Protein AF-A0A3E2TS01-F1 (afdb_monomer_lite)

Foldseek 3Di:
DPPVVVVVVVVVVVVVVVDWDWDDDPNDIDTPDDDDDPDPDPADDAAEEAAPVVVLVVLVVCVVVLPPAAWEFECPFLFKIWIWGPQDPVRDIYTHHIYGHDADDQDAPDKDFLVSVLCSLVRWWDDDPLSVLVNVVSVQAWAPQQDDQDCPVQFGQGFTDGPPPDRDRRGDHQKGKIFTGDHHPVWDTQIFIWGKDWDHDPGIIIHTHTDRVCVSTVVSLVRVQVVCCVSCVVCVVVVRYDYYD

Structure (mmCIF, N/CA/C/O backbone):
data_AF-A0A3E2TS01-F1
#
_entry.id   AF-A0A3E2TS01-F1
#
loop_
_atom_site.group_PDB
_atom_site.id
_atom_site.type_symbol
_atom_site.label_atom_id
_atom_site.label_alt_id
_atom_site.label_comp_id
_atom_site.label_asym_id
_atom_site.label_entity_id
_atom_site.label_seq_id
_atom_site.pdbx_PDB_ins_code
_atom_site.Cartn_x
_atom_site.Cartn_y
_atom_site.Cartn_z
_atom_site.occupancy
_atom_site.B_iso_or_equiv
_atom_site.auth_seq_id
_atom_site.auth_comp_id
_atom_site.auth_asym_id
_atom_site.auth_atom_id
_atom_site.pdbx_PDB_model_num
ATOM 1 N N . MET A 1 1 ? 75.309 -16.308 -19.198 1.00 58.09 1 MET A N 1
ATOM 2 C CA . MET A 1 1 ? 74.102 -15.501 -18.949 1.00 58.09 1 MET A CA 1
ATOM 3 C C . MET A 1 1 ? 74.157 -15.116 -17.486 1.00 58.09 1 MET A C 1
ATOM 5 O O . MET A 1 1 ? 74.288 -16.017 -16.665 1.00 58.09 1 MET A O 1
ATOM 9 N N . ASP A 1 2 ? 74.229 -13.821 -17.184 1.00 84.12 2 ASP A N 1
ATOM 10 C CA . ASP A 1 2 ? 74.239 -13.339 -15.801 1.00 84.12 2 ASP A CA 1
ATOM 11 C C . ASP A 1 2 ? 72.925 -13.773 -15.123 1.00 84.12 2 ASP A C 1
ATOM 13 O O . ASP A 1 2 ? 71.865 -13.770 -15.754 1.00 84.12 2 ASP A O 1
ATOM 17 N N . LEU A 1 3 ? 72.976 -14.182 -13.853 1.00 82.81 3 LEU A N 1
ATOM 18 C CA . LEU A 1 3 ? 71.788 -14.571 -13.085 1.00 82.81 3 LEU A CA 1
ATOM 19 C C . LEU A 1 3 ? 70.772 -13.420 -13.049 1.00 82.81 3 LEU A C 1
ATOM 21 O O . LEU A 1 3 ? 69.561 -13.640 -13.075 1.00 82.81 3 LEU A O 1
ATOM 25 N N . LYS A 1 4 ? 71.282 -12.185 -13.052 1.00 83.56 4 LYS A N 1
ATOM 26 C CA . LYS A 1 4 ? 70.478 -10.969 -13.130 1.00 83.56 4 LYS A CA 1
ATOM 27 C C . LYS A 1 4 ? 69.725 -10.849 -14.460 1.00 83.56 4 LYS A C 1
ATOM 29 O O . LYS A 1 4 ? 68.551 -10.487 -14.451 1.00 83.56 4 LYS A O 1
ATOM 34 N N . ASP A 1 5 ? 70.361 -11.211 -15.573 1.00 85.50 5 ASP A N 1
ATOM 35 C CA . ASP A 1 5 ? 69.736 -11.196 -16.902 1.00 85.50 5 ASP A CA 1
ATOM 36 C C . ASP A 1 5 ? 68.664 -12.283 -17.029 1.00 85.50 5 ASP A C 1
ATOM 38 O O . ASP A 1 5 ? 67.600 -12.047 -17.598 1.00 85.50 5 ASP A O 1
ATOM 42 N N . ALA A 1 6 ? 68.907 -13.463 -16.448 1.00 84.38 6 ALA A N 1
ATOM 43 C CA . ALA A 1 6 ? 67.932 -14.551 -16.422 1.00 84.38 6 ALA A CA 1
ATOM 44 C C . ALA A 1 6 ? 66.686 -14.198 -15.589 1.00 84.38 6 ALA A C 1
ATOM 46 O O . ALA A 1 6 ? 65.562 -14.438 -16.029 1.00 84.38 6 ALA A O 1
ATOM 47 N N . LEU A 1 7 ? 66.867 -13.578 -14.417 1.00 85.56 7 LEU A N 1
ATOM 48 C CA . LEU A 1 7 ? 65.754 -13.121 -13.577 1.00 85.56 7 LEU A CA 1
ATOM 49 C C . LEU A 1 7 ? 64.944 -12.007 -14.249 1.00 85.56 7 LEU A C 1
ATOM 51 O O . LEU A 1 7 ? 63.714 -12.012 -14.172 1.00 85.56 7 LEU A O 1
ATOM 55 N N . LYS A 1 8 ? 65.616 -11.082 -14.944 1.00 85.62 8 LYS A N 1
ATOM 56 C CA . LYS A 1 8 ? 64.941 -10.026 -15.701 1.00 85.62 8 LYS A CA 1
ATOM 57 C C . LYS A 1 8 ? 64.104 -10.606 -16.844 1.00 85.62 8 LYS A C 1
ATOM 59 O O . LYS A 1 8 ? 62.922 -10.308 -16.924 1.00 85.62 8 LYS A O 1
ATOM 64 N N . PHE A 1 9 ? 64.662 -11.530 -17.628 1.00 87.25 9 PHE A N 1
ATOM 65 C CA . PHE A 1 9 ? 63.942 -12.196 -18.719 1.00 87.25 9 PHE A CA 1
ATOM 66 C C . PHE A 1 9 ? 62.679 -12.939 -18.249 1.00 87.25 9 PHE A C 1
ATOM 68 O O . PHE A 1 9 ? 61.634 -12.858 -18.889 1.00 87.25 9 PHE A O 1
ATOM 75 N N . ILE A 1 10 ? 62.745 -13.633 -17.108 1.00 84.69 10 ILE A N 1
ATOM 76 C CA . ILE A 1 10 ? 61.576 -14.307 -16.519 1.00 84.69 10 ILE A CA 1
ATOM 77 C C . ILE A 1 10 ? 60.522 -13.290 -16.055 1.00 84.69 10 ILE A C 1
ATOM 79 O O . ILE A 1 10 ? 59.327 -13.541 -16.204 1.00 84.69 10 ILE A O 1
ATOM 83 N N . THR A 1 11 ? 60.951 -12.154 -15.501 1.00 83.00 11 THR A N 1
ATOM 84 C CA . THR A 1 11 ? 60.040 -11.095 -15.042 1.00 83.00 11 THR A CA 1
ATOM 85 C C . THR A 1 11 ? 59.331 -10.440 -16.227 1.00 83.00 11 THR A C 1
ATOM 87 O O . THR A 1 11 ? 58.109 -10.352 -16.211 1.00 83.00 11 THR A O 1
ATOM 90 N N . ASP A 1 12 ? 60.063 -10.116 -17.294 1.00 83.31 12 ASP A N 1
ATOM 91 C CA . ASP A 1 12 ? 59.505 -9.532 -18.518 1.00 83.31 12 ASP A CA 1
ATOM 92 C C . ASP A 1 12 ? 58.507 -10.500 -19.194 1.00 83.31 12 ASP A C 1
ATOM 94 O O . ASP A 1 12 ? 57.428 -10.094 -19.624 1.00 83.31 12 ASP A O 1
ATOM 98 N N . LEU A 1 13 ? 58.811 -11.808 -19.230 1.00 82.75 13 LEU A N 1
ATOM 99 C CA . LEU A 1 13 ? 57.879 -12.833 -19.726 1.00 82.75 13 LEU A CA 1
ATOM 100 C C . LEU A 1 13 ? 56.613 -12.939 -18.872 1.00 82.75 13 LEU A C 1
ATOM 102 O O . LEU A 1 13 ? 55.527 -13.179 -19.402 1.00 82.75 13 LEU A O 1
ATOM 106 N N . LYS A 1 14 ? 56.747 -12.786 -17.551 1.00 79.62 14 LYS A N 1
ATOM 107 C CA . LYS A 1 14 ? 55.608 -12.793 -16.636 1.00 79.62 14 LYS A CA 1
ATOM 108 C C . LYS A 1 14 ? 54.729 -11.566 -16.859 1.00 79.62 14 LYS A C 1
ATOM 110 O O . LYS A 1 14 ? 53.522 -11.740 -16.930 1.00 79.62 14 LYS A O 1
ATOM 115 N N . GLU A 1 15 ? 55.313 -10.378 -17.003 1.00 76.88 15 GLU A N 1
ATOM 116 C CA . GLU A 1 15 ? 54.577 -9.136 -17.282 1.00 76.88 15 GLU A CA 1
ATOM 117 C C . GLU A 1 15 ? 53.838 -9.210 -18.627 1.00 76.88 15 GLU A C 1
ATOM 119 O O . GLU A 1 15 ? 52.648 -8.916 -18.687 1.00 76.88 15 GLU A O 1
ATOM 124 N N . GLN A 1 16 ? 54.483 -9.727 -19.679 1.00 71.56 16 GLN A N 1
ATOM 125 C CA . GLN A 1 16 ? 53.843 -9.948 -20.986 1.00 71.56 16 GLN A CA 1
ATOM 126 C C . GLN A 1 16 ? 52.728 -11.003 -20.952 1.00 71.56 16 GLN A C 1
ATOM 128 O O . GLN A 1 16 ? 51.771 -10.933 -21.722 1.00 71.56 16 GLN A O 1
ATOM 133 N N . ALA A 1 17 ? 52.844 -12.010 -20.085 1.00 72.50 17 ALA A N 1
ATOM 134 C CA . ALA A 1 17 ? 51.776 -12.977 -19.841 1.00 72.50 17 ALA A CA 1
ATOM 135 C C . ALA A 1 17 ? 50.682 -12.431 -18.906 1.00 72.50 17 ALA A C 1
ATOM 137 O O . ALA A 1 17 ? 49.632 -13.070 -18.767 1.00 72.50 17 ALA A O 1
ATOM 138 N N . ASP A 1 18 ? 50.925 -11.291 -18.247 1.00 74.88 18 ASP A N 1
ATOM 139 C CA . ASP A 1 18 ? 49.982 -10.672 -17.319 1.00 74.88 18 ASP A CA 1
ATOM 140 C C . ASP A 1 18 ? 48.939 -9.785 -17.998 1.00 74.88 18 ASP A C 1
ATOM 142 O O . ASP A 1 18 ? 47.844 -9.592 -17.459 1.00 74.88 18 ASP A O 1
ATOM 146 N N . GLU A 1 19 ? 49.228 -9.326 -19.214 1.00 77.56 19 GLU A N 1
ATOM 147 C CA . GLU A 1 19 ? 48.270 -8.599 -20.037 1.00 77.56 19 GLU A CA 1
ATOM 148 C C . GLU A 1 19 ? 47.129 -9.524 -20.505 1.00 77.56 19 GLU A C 1
ATOM 150 O O . GLU A 1 19 ? 47.388 -10.595 -21.065 1.00 77.56 19 GLU A O 1
ATOM 155 N N . PRO A 1 20 ? 45.854 -9.143 -20.290 1.00 80.50 20 PRO A N 1
ATOM 156 C CA . PRO A 1 20 ? 44.717 -9.931 -20.749 1.00 80.50 20 PRO A CA 1
ATOM 157 C C . PRO A 1 20 ? 44.686 -10.015 -22.276 1.00 80.50 20 PRO A C 1
ATOM 159 O O . PRO A 1 20 ? 44.721 -8.996 -22.968 1.00 80.50 20 PRO A O 1
ATOM 162 N N . LYS A 1 21 ? 44.555 -11.231 -22.809 1.00 82.75 21 LYS A N 1
ATOM 163 C CA . LYS A 1 21 ? 44.497 -11.472 -24.253 1.00 82.75 21 LYS A CA 1
ATOM 164 C C . LYS A 1 21 ? 43.054 -11.578 -24.701 1.00 82.75 21 LYS A C 1
ATOM 166 O O . LYS A 1 21 ? 42.336 -12.494 -24.305 1.00 82.75 21 LYS A O 1
ATOM 171 N N . VAL A 1 22 ? 42.653 -10.644 -25.557 1.00 84.06 22 VAL A N 1
ATOM 172 C CA . VAL A 1 22 ? 41.337 -10.628 -26.197 1.00 84.06 22 VAL A CA 1
ATOM 173 C C . VAL A 1 22 ? 41.451 -11.272 -27.579 1.00 84.06 22 VAL A C 1
ATOM 175 O O . VAL A 1 22 ? 42.303 -10.883 -28.375 1.00 84.06 22 VAL A O 1
ATOM 178 N N . LEU A 1 23 ? 40.613 -12.268 -27.859 1.00 87.12 23 LEU A N 1
ATOM 179 C CA . LEU A 1 23 ? 40.588 -13.021 -29.115 1.00 87.12 23 LEU A CA 1
ATOM 180 C C . LEU A 1 23 ? 39.183 -12.997 -29.714 1.00 87.12 23 LEU A C 1
ATOM 182 O O . LEU A 1 23 ? 38.213 -13.188 -28.988 1.00 87.12 23 LEU A O 1
ATOM 186 N N . GLU A 1 24 ? 39.063 -12.848 -31.030 1.00 84.81 24 GLU A N 1
ATOM 187 C CA . GLU A 1 24 ? 37.815 -13.150 -31.738 1.00 84.81 24 GLU A CA 1
ATOM 188 C C . GLU A 1 24 ? 37.861 -14.557 -32.336 1.00 84.81 24 GLU A C 1
ATOM 190 O O . GLU A 1 24 ? 38.784 -14.904 -33.074 1.00 84.81 24 GLU A O 1
ATOM 195 N N . ILE A 1 25 ? 36.845 -15.365 -32.036 1.00 88.56 25 ILE A N 1
ATOM 196 C CA . ILE A 1 25 ? 36.643 -16.694 -32.614 1.00 88.56 25 ILE A CA 1
ATOM 197 C C . ILE A 1 25 ? 35.170 -16.782 -33.024 1.00 88.56 25 ILE A C 1
ATOM 199 O O . ILE A 1 25 ? 34.294 -16.643 -32.176 1.00 88.56 25 ILE A O 1
ATOM 203 N N . ASP A 1 26 ? 34.892 -16.997 -34.314 1.00 81.50 26 ASP A N 1
ATOM 204 C CA . ASP A 1 26 ? 33.521 -17.124 -34.853 1.00 81.50 26 ASP A CA 1
ATOM 205 C C . ASP A 1 26 ? 32.609 -15.916 -34.527 1.00 81.50 26 ASP A C 1
ATOM 207 O O . ASP A 1 26 ? 31.459 -16.061 -34.113 1.00 81.50 26 ASP A O 1
ATOM 211 N N . GLY A 1 27 ? 33.155 -14.695 -34.637 1.00 80.44 27 GLY A N 1
ATOM 212 C CA . GLY A 1 27 ? 32.436 -13.444 -34.345 1.00 80.44 27 GLY A CA 1
ATOM 213 C C . GLY A 1 27 ? 32.102 -13.229 -32.864 1.00 80.44 27 GLY A C 1
ATOM 214 O O . GLY A 1 27 ? 31.251 -12.404 -32.534 1.00 80.44 27 GLY A O 1
ATOM 215 N N . LYS A 1 28 ? 32.728 -13.997 -31.964 1.00 67.50 28 LYS A N 1
ATOM 216 C CA . LYS A 1 28 ? 32.591 -13.859 -30.512 1.00 67.50 28 LYS A CA 1
ATOM 217 C C . LYS A 1 28 ? 33.933 -13.508 -29.891 1.00 67.50 28 LYS A C 1
ATOM 219 O O . LYS A 1 28 ? 34.952 -14.127 -30.197 1.00 67.50 28 LYS A O 1
ATOM 224 N N . THR A 1 29 ? 33.905 -12.547 -28.977 1.00 86.19 29 THR A N 1
ATOM 225 C CA . THR A 1 29 ? 35.085 -12.069 -28.257 1.00 86.19 29 THR A CA 1
ATOM 226 C C . THR A 1 29 ? 35.305 -12.882 -26.984 1.00 86.19 29 THR A C 1
ATOM 228 O O . THR A 1 29 ? 34.437 -12.944 -26.114 1.00 86.19 29 THR A O 1
ATOM 231 N N . TYR A 1 30 ? 36.482 -13.483 -26.859 1.00 79.31 30 TYR A N 1
ATOM 232 C CA . TYR A 1 30 ? 36.936 -14.263 -25.714 1.00 79.31 30 TYR A CA 1
ATOM 233 C C . TYR A 1 30 ? 38.096 -13.554 -25.021 1.00 79.31 30 TYR A C 1
ATOM 235 O O . TYR A 1 30 ? 38.894 -12.873 -25.663 1.00 79.31 30 TYR A O 1
ATOM 243 N N . ILE A 1 31 ? 38.210 -13.751 -23.711 1.00 84.88 31 ILE A N 1
ATOM 244 C CA . ILE A 1 31 ? 39.326 -13.266 -22.904 1.00 84.88 31 ILE A CA 1
ATOM 245 C C . ILE A 1 31 ? 39.880 -14.413 -22.059 1.00 84.88 31 ILE A C 1
ATOM 247 O O . ILE A 1 31 ? 39.122 -15.215 -21.515 1.00 84.88 31 ILE A O 1
ATOM 251 N N . ASP A 1 32 ? 41.203 -14.514 -21.964 1.00 82.81 32 ASP A N 1
ATOM 252 C CA . ASP A 1 32 ? 41.906 -15.586 -21.241 1.00 82.81 32 ASP A CA 1
ATOM 253 C C . ASP A 1 32 ? 41.870 -15.438 -19.708 1.00 82.81 32 ASP A C 1
ATOM 255 O O . ASP A 1 32 ? 42.365 -16.296 -18.973 1.00 82.81 32 ASP A O 1
ATOM 259 N N . ARG A 1 33 ? 41.258 -14.357 -19.216 1.00 75.25 33 ARG A N 1
ATOM 260 C CA . ARG A 1 33 ? 41.148 -14.001 -17.801 1.00 75.25 33 ARG A CA 1
ATOM 261 C C . ARG A 1 33 ? 39.733 -13.557 -17.453 1.00 75.25 33 ARG A C 1
ATOM 263 O O . ARG A 1 33 ? 39.081 -12.848 -18.212 1.00 75.25 33 ARG A O 1
ATOM 270 N N . ASN A 1 34 ? 39.296 -13.882 -16.239 1.00 72.62 34 ASN A N 1
ATOM 271 C CA . ASN A 1 34 ? 38.063 -13.337 -15.672 1.00 72.62 34 ASN A CA 1
ATOM 272 C C . ASN A 1 34 ? 38.294 -11.891 -15.214 1.00 72.62 34 ASN A C 1
ATOM 274 O O . ASN A 1 34 ? 38.658 -11.643 -14.064 1.00 72.62 34 ASN A O 1
ATOM 278 N N . LEU A 1 35 ? 38.102 -10.929 -16.118 1.00 72.62 35 LEU A N 1
ATOM 279 C CA . LEU A 1 35 ? 38.114 -9.516 -15.754 1.00 72.62 35 LEU A CA 1
ATOM 280 C C . LEU A 1 35 ? 36.830 -9.152 -15.009 1.00 72.62 35 LEU A C 1
ATOM 282 O O . LEU A 1 35 ? 35.724 -9.450 -15.452 1.00 72.62 35 LEU A O 1
ATOM 286 N N . THR A 1 36 ? 36.983 -8.460 -13.884 1.00 60.31 36 THR A N 1
ATOM 287 C CA . THR A 1 36 ? 35.857 -7.831 -13.189 1.00 60.31 36 THR A CA 1
ATOM 288 C C . THR A 1 36 ? 35.859 -6.352 -13.542 1.00 60.31 36 THR A C 1
ATOM 290 O O . THR A 1 36 ? 36.871 -5.673 -13.363 1.00 60.31 36 THR A O 1
ATOM 293 N N . ARG A 1 37 ? 34.743 -5.841 -14.068 1.00 63.53 37 ARG A N 1
ATOM 294 C CA . ARG A 1 37 ? 34.608 -4.418 -14.402 1.00 63.53 37 ARG A CA 1
ATOM 295 C C . ARG A 1 37 ? 34.779 -3.578 -13.131 1.00 63.53 37 ARG A C 1
ATOM 297 O O . ARG A 1 37 ? 34.143 -3.860 -12.119 1.00 63.53 37 ARG A O 1
ATOM 304 N N . TYR A 1 38 ? 35.632 -2.552 -13.188 1.00 57.66 38 TYR A N 1
ATOM 305 C CA . TYR A 1 38 ? 35.917 -1.681 -12.038 1.00 57.66 38 TYR A CA 1
ATOM 306 C C . TYR A 1 38 ? 34.664 -0.928 -11.553 1.00 57.66 38 TYR A C 1
ATOM 308 O O . TYR A 1 38 ? 34.424 -0.828 -10.353 1.00 57.66 38 TYR A O 1
ATOM 316 N N . TYR A 1 39 ? 33.819 -0.472 -12.484 1.00 56.06 39 TYR A N 1
ATOM 317 C CA . TYR A 1 39 ? 32.485 0.045 -12.181 1.00 56.06 39 TYR A CA 1
ATOM 318 C C . TYR A 1 39 ? 31.447 -1.064 -12.325 1.00 56.06 39 TYR A C 1
ATOM 320 O O . TYR A 1 39 ? 31.310 -1.668 -13.386 1.00 56.06 39 TYR A O 1
ATOM 328 N N . LYS A 1 40 ? 30.722 -1.329 -11.237 1.00 56.91 40 LYS A N 1
ATOM 329 C CA . LYS A 1 40 ? 29.706 -2.386 -11.169 1.00 56.91 40 LYS A CA 1
ATOM 330 C C . LYS A 1 40 ? 28.345 -1.951 -11.729 1.00 56.91 40 LYS A C 1
ATOM 332 O O . LYS A 1 40 ? 27.547 -2.814 -12.074 1.00 56.91 40 LYS A O 1
ATOM 337 N N . ASN A 1 41 ? 28.084 -0.643 -11.804 1.00 55.41 41 ASN A N 1
ATOM 338 C CA . ASN A 1 41 ? 26.806 -0.100 -12.255 1.00 55.41 41 ASN A CA 1
ATOM 339 C C . ASN A 1 41 ? 26.980 0.658 -13.568 1.00 55.41 41 ASN A C 1
ATOM 341 O O . ASN A 1 41 ? 27.549 1.746 -13.595 1.00 55.41 41 ASN A O 1
ATOM 345 N N . ASP A 1 42 ? 26.452 0.068 -14.636 1.00 64.19 42 ASP A N 1
ATOM 346 C CA . ASP A 1 42 ? 26.346 0.702 -15.953 1.00 64.19 42 ASP A CA 1
ATOM 347 C C . ASP A 1 42 ? 25.224 1.752 -15.988 1.00 64.19 42 ASP A C 1
ATOM 349 O O . ASP A 1 42 ? 25.142 2.544 -16.922 1.00 64.19 42 ASP A O 1
ATOM 353 N N . TYR A 1 43 ? 24.379 1.767 -14.951 1.00 69.62 43 TYR A N 1
ATOM 354 C CA . TYR A 1 43 ? 23.188 2.594 -14.854 1.00 69.62 43 TYR A CA 1
ATOM 355 C C . TYR A 1 43 ? 23.216 3.490 -13.612 1.00 69.62 43 TYR A C 1
ATOM 357 O O . TYR A 1 43 ? 23.711 3.064 -12.559 1.00 69.62 43 TYR A O 1
ATOM 365 N N . PRO A 1 44 ? 22.676 4.719 -13.711 1.00 73.19 44 PRO A N 1
ATOM 366 C CA . PRO A 1 44 ? 22.446 5.558 -12.544 1.00 73.19 44 PRO A CA 1
ATOM 367 C C . PRO A 1 44 ? 21.452 4.891 -11.582 1.00 73.19 44 PRO A C 1
ATOM 369 O O . PRO A 1 44 ? 20.712 3.978 -11.950 1.00 73.19 44 PRO A O 1
ATOM 372 N N . ALA A 1 45 ? 21.445 5.345 -10.328 1.00 83.31 45 ALA A N 1
ATOM 373 C CA . ALA A 1 45 ? 20.415 4.942 -9.377 1.00 83.31 45 ALA A CA 1
ATOM 374 C C . ALA A 1 45 ? 19.033 5.417 -9.855 1.00 83.31 45 ALA A C 1
ATOM 376 O O . ALA A 1 45 ? 18.921 6.492 -10.448 1.00 83.31 45 ALA A O 1
ATOM 377 N N . ALA A 1 46 ? 17.997 4.624 -9.573 1.00 89.75 46 ALA A N 1
ATOM 378 C CA . ALA A 1 46 ? 16.624 4.987 -9.898 1.00 89.75 46 ALA A CA 1
ATOM 379 C C . ALA A 1 46 ? 16.190 6.232 -9.112 1.00 89.75 46 ALA A C 1
ATOM 381 O O . ALA A 1 46 ? 16.553 6.399 -7.946 1.00 89.75 46 ALA A O 1
ATOM 382 N N . LEU A 1 47 ? 15.378 7.080 -9.739 1.00 92.88 47 LEU A N 1
ATOM 383 C CA . LEU A 1 47 ? 14.696 8.167 -9.046 1.00 92.88 47 LEU A CA 1
ATOM 384 C C . LEU A 1 47 ? 13.643 7.588 -8.098 1.00 92.88 47 LEU A C 1
ATOM 386 O O . LEU A 1 47 ? 12.846 6.746 -8.503 1.00 92.88 47 LEU A O 1
ATOM 390 N N . GLU A 1 48 ? 13.615 8.053 -6.854 1.00 96.69 48 GLU A N 1
ATOM 391 C CA . GLU A 1 48 ? 12.611 7.641 -5.871 1.00 96.69 48 GLU A CA 1
ATOM 392 C C . GLU A 1 48 ? 11.523 8.709 -5.748 1.00 96.69 48 GLU A C 1
ATOM 394 O O . GLU A 1 48 ? 11.795 9.858 -5.389 1.00 96.69 48 GLU A O 1
ATOM 399 N N . THR A 1 49 ? 10.279 8.331 -6.035 1.00 97.06 49 THR A N 1
ATOM 400 C CA . THR A 1 49 ? 9.111 9.218 -5.972 1.00 97.06 49 THR A CA 1
ATOM 401 C C . THR A 1 49 ? 7.982 8.596 -5.148 1.00 97.06 49 THR A C 1
ATOM 403 O O . THR A 1 49 ? 8.035 7.431 -4.749 1.00 97.06 49 THR A O 1
ATOM 406 N N . TYR A 1 50 ? 6.956 9.392 -4.838 1.00 97.38 50 TYR A N 1
ATOM 407 C CA . TYR A 1 50 ? 5.852 8.968 -3.964 1.00 97.38 50 TYR A CA 1
ATOM 408 C C . TYR A 1 50 ? 4.484 8.965 -4.648 1.00 97.38 50 TYR A C 1
ATOM 410 O O . TYR A 1 50 ? 3.523 8.492 -4.046 1.00 97.38 50 TYR A O 1
ATOM 418 N N . THR A 1 51 ? 4.398 9.489 -5.871 1.00 97.38 51 THR A N 1
ATOM 419 C CA . THR A 1 51 ? 3.151 9.702 -6.609 1.00 97.38 51 THR A CA 1
ATOM 420 C C . THR A 1 51 ? 3.218 9.060 -7.989 1.00 97.38 51 THR A C 1
ATOM 422 O O . THR A 1 51 ? 4.254 9.101 -8.658 1.00 97.38 51 THR A O 1
ATOM 425 N N . LEU A 1 52 ? 2.099 8.490 -8.433 1.00 97.94 52 LEU A N 1
ATOM 426 C CA . LEU A 1 52 ? 1.963 7.921 -9.774 1.00 97.94 52 LEU A CA 1
ATOM 427 C C . LEU A 1 52 ? 2.094 9.013 -10.837 1.00 97.94 52 LEU A C 1
ATOM 429 O O . LEU A 1 52 ? 2.728 8.798 -11.868 1.00 97.94 52 LEU A O 1
ATOM 433 N N . THR A 1 53 ? 1.584 10.213 -10.544 1.00 97.31 53 THR A N 1
ATOM 434 C CA . THR A 1 53 ? 1.696 11.380 -11.426 1.00 97.31 53 THR A CA 1
ATOM 435 C C . THR A 1 53 ? 3.148 11.718 -11.747 1.00 97.31 53 THR A C 1
ATOM 437 O O . THR A 1 53 ? 3.460 11.951 -12.904 1.00 97.31 53 THR A O 1
ATOM 440 N N . SER A 1 54 ? 4.074 11.643 -10.781 1.00 96.06 54 SER A N 1
ATOM 441 C CA . SER A 1 54 ? 5.492 11.898 -11.070 1.00 96.06 54 SER A CA 1
ATOM 442 C C . SER A 1 54 ? 6.090 10.898 -12.060 1.00 96.06 54 SER A C 1
ATOM 444 O O . SER A 1 54 ? 6.970 11.272 -12.829 1.00 96.06 54 SER A O 1
ATOM 446 N N . MET A 1 55 ? 5.628 9.644 -12.058 1.00 96.38 55 MET A N 1
ATOM 447 C CA . MET A 1 55 ? 6.046 8.664 -13.062 1.00 96.38 55 MET A CA 1
ATOM 448 C C . MET A 1 55 ? 5.422 8.970 -14.427 1.00 96.38 55 MET A C 1
ATOM 450 O O . MET A 1 55 ? 6.117 8.904 -15.436 1.00 96.38 55 MET A O 1
ATOM 454 N N . VAL A 1 56 ? 4.135 9.322 -14.459 1.00 96.44 56 VAL A N 1
ATOM 455 C CA . VAL A 1 56 ? 3.423 9.688 -15.693 1.00 96.44 56 VAL A CA 1
ATOM 456 C C . VAL A 1 5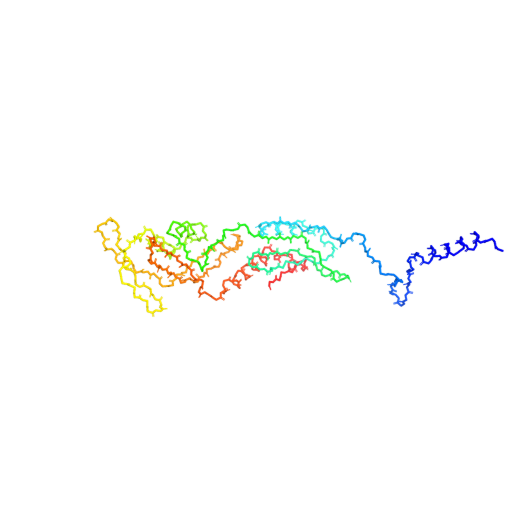6 ? 4.052 10.917 -16.351 1.00 96.44 56 VAL A C 1
ATOM 458 O O . VAL A 1 56 ? 4.365 10.863 -17.538 1.00 96.44 56 VAL A O 1
ATOM 461 N N . ASP A 1 57 ? 4.291 11.983 -15.588 1.00 94.56 57 ASP A N 1
ATOM 462 C CA . ASP A 1 57 ? 4.924 13.215 -16.068 1.00 94.56 57 ASP A CA 1
ATOM 463 C C . ASP A 1 57 ? 6.320 12.919 -16.620 1.00 94.56 57 ASP A C 1
ATOM 465 O O . ASP A 1 57 ? 6.646 13.309 -17.737 1.00 94.56 57 ASP A O 1
ATOM 469 N N . TYR A 1 58 ? 7.112 12.131 -15.882 1.00 92.31 58 TYR A N 1
ATOM 470 C CA . TYR A 1 58 ? 8.443 11.721 -16.320 1.00 92.31 58 TYR A CA 1
ATOM 471 C C . TYR A 1 58 ? 8.404 10.980 -17.663 1.00 92.31 58 TYR A C 1
ATOM 473 O O . TYR A 1 58 ? 9.195 11.286 -18.548 1.00 92.31 58 TYR A O 1
ATOM 481 N N . ILE A 1 59 ? 7.467 10.044 -17.847 1.00 92.50 59 ILE A N 1
ATOM 482 C CA . ILE A 1 59 ? 7.298 9.304 -19.107 1.00 92.50 59 ILE A CA 1
ATOM 483 C C . ILE A 1 59 ? 6.885 10.235 -20.255 1.00 92.50 59 ILE A C 1
ATOM 485 O O . ILE A 1 59 ? 7.435 10.121 -21.350 1.00 92.50 59 ILE A O 1
ATOM 489 N N . LYS A 1 60 ? 5.939 11.152 -20.017 1.00 91.06 60 LYS A N 1
ATOM 490 C CA . LYS A 1 60 ? 5.433 12.089 -21.035 1.00 91.06 60 LYS A CA 1
ATOM 491 C C . LYS A 1 60 ? 6.516 13.076 -21.489 1.00 91.06 60 LYS A C 1
ATOM 493 O O . LYS A 1 60 ? 6.673 13.305 -22.691 1.00 91.06 60 LYS A O 1
ATOM 498 N N . ASP A 1 61 ? 7.308 13.588 -20.548 1.00 86.81 61 ASP A N 1
ATOM 499 C CA . ASP A 1 61 ? 8.400 14.534 -20.813 1.00 86.81 61 ASP A CA 1
ATOM 500 C C . ASP A 1 61 ? 9.613 13.875 -21.494 1.00 86.81 61 ASP A C 1
ATOM 502 O O . ASP A 1 61 ? 10.352 14.529 -22.226 1.00 86.81 61 ASP A O 1
ATOM 506 N N . LEU A 1 62 ? 9.811 12.568 -21.296 1.00 77.25 62 LEU A N 1
ATOM 507 C CA . LEU A 1 62 ? 10.913 11.799 -21.882 1.00 77.25 62 LEU A CA 1
ATOM 508 C C . LEU A 1 62 ? 10.736 11.467 -23.371 1.00 77.25 62 LEU A C 1
ATOM 510 O O . LEU A 1 62 ? 11.666 10.929 -23.968 1.00 77.25 62 LEU A O 1
ATOM 514 N N . SER A 1 63 ? 9.582 11.752 -23.981 1.00 59.72 63 SER A N 1
ATOM 515 C CA . SER A 1 63 ? 9.227 11.287 -25.336 1.00 59.72 63 SER A CA 1
ATOM 516 C C . SER A 1 63 ? 10.268 11.574 -26.435 1.00 59.72 63 SER A C 1
ATOM 518 O O . SER A 1 63 ? 10.388 10.774 -27.361 1.00 59.72 63 SER A O 1
ATOM 520 N N . ASP A 1 64 ? 11.099 12.612 -26.293 1.00 54.06 64 ASP A N 1
ATOM 521 C CA . ASP A 1 64 ? 12.194 12.912 -27.232 1.00 54.06 64 ASP A CA 1
ATOM 522 C C . ASP A 1 64 ? 13.527 12.188 -26.912 1.00 54.06 64 ASP A C 1
ATOM 524 O O . ASP A 1 64 ? 14.347 11.962 -27.805 1.00 54.06 64 ASP A O 1
ATOM 528 N N . GLU A 1 65 ? 13.757 11.785 -25.657 1.00 55.19 65 GLU A N 1
ATOM 529 C CA . GLU A 1 65 ? 14.960 11.063 -25.198 1.00 55.19 65 GLU A CA 1
ATOM 530 C C . GLU A 1 65 ? 14.795 9.529 -25.212 1.00 55.19 65 GLU A C 1
ATOM 532 O O . GLU A 1 65 ? 15.788 8.798 -25.113 1.00 55.19 65 GLU A O 1
ATOM 537 N N . ILE A 1 66 ? 13.571 9.015 -25.415 1.00 56.41 66 ILE A N 1
ATOM 538 C CA . ILE A 1 66 ? 13.228 7.582 -25.586 1.00 56.41 66 ILE A CA 1
ATOM 539 C C . ILE A 1 66 ? 13.707 7.062 -26.965 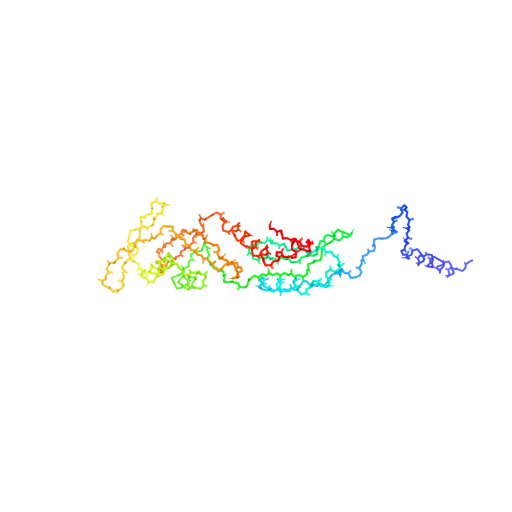1.00 56.41 66 ILE A C 1
ATOM 541 O O . ILE A 1 66 ? 13.038 6.335 -27.688 1.00 56.41 66 ILE A O 1
ATOM 545 N N . ALA A 1 67 ? 14.930 7.402 -27.368 1.00 50.00 67 ALA A N 1
ATOM 546 C CA . ALA A 1 67 ? 15.551 6.899 -28.592 1.00 50.00 67 ALA A CA 1
ATOM 547 C C . ALA A 1 67 ? 16.152 5.482 -28.427 1.00 50.00 67 ALA A C 1
ATOM 549 O O . ALA A 1 67 ? 16.665 4.914 -29.391 1.00 50.00 67 ALA A O 1
ATOM 550 N N . ALA A 1 68 ? 16.117 4.903 -27.216 1.00 58.09 68 ALA A N 1
ATOM 551 C CA . ALA A 1 68 ? 16.847 3.678 -26.863 1.00 58.09 68 ALA A CA 1
ATOM 552 C C . ALA A 1 68 ? 15.990 2.401 -26.718 1.00 58.09 68 ALA A C 1
ATOM 554 O O . ALA A 1 68 ? 16.554 1.335 -26.465 1.00 58.09 68 ALA A O 1
ATOM 555 N N . GLY A 1 69 ? 14.664 2.478 -26.874 1.00 76.00 69 GLY A N 1
ATOM 556 C CA . GLY A 1 69 ? 13.756 1.327 -26.769 1.00 76.00 69 GLY A CA 1
ATOM 557 C C . GLY A 1 69 ? 12.484 1.635 -25.981 1.00 76.00 69 GLY A C 1
ATOM 558 O O . GLY A 1 69 ? 12.234 2.781 -25.620 1.00 76.00 69 GLY A O 1
ATOM 559 N N . ARG A 1 70 ? 11.675 0.608 -25.708 1.00 87.06 70 ARG A N 1
ATOM 560 C CA . ARG A 1 70 ? 10.409 0.762 -24.966 1.00 87.06 70 ARG A CA 1
ATOM 561 C C . ARG A 1 70 ? 10.615 0.872 -23.459 1.00 87.06 70 ARG A C 1
ATOM 563 O O . ARG A 1 70 ? 11.518 0.249 -22.891 1.00 87.06 70 ARG A O 1
ATOM 570 N N . LEU A 1 71 ? 9.717 1.603 -22.809 1.00 92.12 71 LEU A N 1
ATOM 571 C CA . LEU A 1 71 ? 9.599 1.668 -21.358 1.00 92.12 71 LEU A CA 1
ATOM 572 C C . LEU A 1 71 ? 8.590 0.638 -20.844 1.00 92.12 71 LEU A C 1
ATOM 574 O O . LEU A 1 71 ? 7.599 0.316 -21.497 1.00 92.12 71 LEU A O 1
ATOM 578 N N . VAL A 1 72 ? 8.844 0.123 -19.647 1.00 94.81 72 VAL A N 1
ATOM 579 C CA . VAL A 1 72 ? 7.993 -0.844 -18.961 1.00 94.81 72 VAL A CA 1
ATOM 580 C C . VAL A 1 72 ? 7.644 -0.293 -17.586 1.00 94.81 72 VAL A C 1
ATOM 582 O O . VAL A 1 72 ? 8.516 -0.188 -16.720 1.00 94.81 72 VAL A O 1
ATOM 585 N N . VAL A 1 73 ? 6.369 0.036 -17.395 1.00 97.25 73 VAL A N 1
ATOM 586 C CA . VAL A 1 73 ? 5.771 0.291 -16.084 1.00 97.25 73 VAL A CA 1
ATOM 587 C C . VAL A 1 73 ? 5.433 -1.064 -15.473 1.00 97.25 73 VAL A C 1
ATOM 589 O O . VAL A 1 73 ? 4.564 -1.776 -15.972 1.00 97.25 73 VAL A O 1
ATOM 592 N N . HIS A 1 74 ? 6.143 -1.435 -14.416 1.00 97.44 74 HIS A N 1
ATOM 593 C CA . HIS A 1 74 ? 5.960 -2.683 -13.692 1.00 97.44 74 HIS A CA 1
ATOM 594 C C . HIS A 1 74 ? 5.349 -2.404 -12.323 1.00 97.44 74 HIS A C 1
ATOM 596 O O . HIS A 1 74 ? 5.971 -1.791 -11.458 1.00 97.44 74 HIS A O 1
ATOM 602 N N . ILE A 1 75 ? 4.115 -2.849 -12.131 1.00 98.00 75 ILE A N 1
ATOM 603 C CA . ILE A 1 75 ? 3.403 -2.769 -10.863 1.00 98.00 75 ILE A CA 1
ATOM 604 C C . ILE A 1 75 ? 3.805 -4.005 -10.052 1.00 98.00 75 ILE A C 1
ATOM 606 O O . ILE A 1 75 ? 3.248 -5.081 -10.218 1.00 98.00 75 ILE A O 1
ATOM 610 N N . GLU A 1 76 ? 4.817 -3.859 -9.199 1.00 96.38 76 GLU A N 1
ATOM 611 C CA . GLU A 1 76 ? 5.377 -4.967 -8.412 1.00 96.38 76 GLU A CA 1
ATOM 612 C C . GLU A 1 76 ? 4.473 -5.358 -7.237 1.00 96.38 76 GLU A C 1
ATOM 614 O O . GLU A 1 76 ? 4.447 -6.512 -6.807 1.00 96.38 76 GLU A O 1
ATOM 619 N N . SER A 1 77 ? 3.745 -4.386 -6.684 1.00 97.06 77 SER A N 1
ATOM 620 C CA . SER A 1 77 ? 2.772 -4.600 -5.613 1.00 97.06 77 SER A CA 1
ATOM 621 C C . SER A 1 77 ? 1.786 -3.437 -5.518 1.00 97.06 77 SER A C 1
ATOM 623 O O . SER A 1 77 ? 1.942 -2.406 -6.169 1.00 97.06 77 SER A O 1
ATOM 625 N N . GLU A 1 78 ? 0.823 -3.538 -4.601 1.00 95.56 78 GLU A N 1
ATOM 626 C CA . GLU A 1 78 ? -0.088 -2.447 -4.236 1.00 95.56 78 GLU A CA 1
ATOM 627 C C . GLU A 1 78 ? 0.612 -1.143 -3.779 1.00 95.56 78 GLU A C 1
ATOM 629 O O . GLU A 1 78 ? -0.051 -0.123 -3.588 1.00 95.56 78 GLU A O 1
ATOM 634 N N . LYS A 1 79 ? 1.926 -1.177 -3.515 1.00 96.12 79 LYS A N 1
ATOM 635 C CA . LYS A 1 79 ? 2.726 -0.084 -2.934 1.00 96.12 79 LYS A CA 1
ATOM 636 C C . LYS A 1 79 ? 4.052 0.149 -3.657 1.00 96.12 79 LYS A C 1
ATOM 638 O O . LYS A 1 79 ? 4.863 0.947 -3.188 1.00 96.12 79 LYS A O 1
ATOM 643 N N . GLU A 1 80 ? 4.303 -0.543 -4.758 1.00 97.62 80 GLU A N 1
ATOM 644 C CA . GLU A 1 80 ? 5.559 -0.416 -5.485 1.00 97.62 80 GLU A CA 1
ATOM 645 C C . GLU A 1 80 ? 5.298 -0.516 -6.979 1.00 97.62 80 GLU A C 1
ATOM 647 O O . GLU A 1 80 ? 4.812 -1.532 -7.472 1.00 97.62 80 GLU A O 1
ATOM 652 N N . VAL A 1 81 ? 5.622 0.566 -7.681 1.00 98.31 81 VAL A N 1
ATOM 653 C CA . VAL A 1 81 ? 5.588 0.638 -9.138 1.00 98.31 81 VAL A CA 1
ATOM 654 C C . VAL A 1 81 ? 6.959 1.079 -9.608 1.00 98.31 81 VAL A C 1
ATOM 656 O O . VAL A 1 81 ? 7.550 2.007 -9.051 1.00 98.31 81 VAL A O 1
ATOM 659 N N . THR A 1 82 ? 7.492 0.411 -10.619 1.00 97.19 82 THR A N 1
ATOM 660 C CA . THR A 1 82 ? 8.836 0.661 -11.119 1.00 97.19 82 THR A CA 1
ATOM 661 C C . THR A 1 82 ? 8.797 0.928 -12.611 1.00 97.19 82 THR A C 1
ATOM 663 O O . THR A 1 82 ? 8.104 0.261 -13.372 1.00 97.19 82 THR A O 1
ATOM 666 N N . LEU A 1 83 ? 9.535 1.947 -13.036 1.00 95.25 83 LEU A N 1
ATOM 667 C CA . LEU A 1 83 ? 9.741 2.251 -14.440 1.00 95.25 83 LEU A CA 1
ATOM 668 C C . LEU A 1 83 ? 11.083 1.674 -14.857 1.00 95.25 83 LEU A C 1
ATOM 670 O O . LEU A 1 83 ? 12.125 2.018 -14.287 1.00 95.25 83 LEU A O 1
ATOM 674 N N . THR A 1 84 ? 11.065 0.811 -15.862 1.00 92.75 84 THR A N 1
ATOM 675 C CA . THR A 1 84 ? 12.269 0.171 -16.384 1.00 92.75 84 THR A CA 1
ATOM 676 C C . THR A 1 84 ? 12.369 0.314 -17.894 1.00 92.75 84 THR A C 1
ATOM 678 O O . THR A 1 84 ? 11.368 0.512 -18.575 1.00 92.75 84 THR A O 1
ATOM 681 N N . THR A 1 85 ? 13.578 0.205 -18.435 1.00 89.06 85 THR A N 1
ATOM 682 C CA . THR A 1 85 ? 13.754 -0.033 -19.872 1.00 89.06 85 THR A CA 1
ATOM 683 C C . THR A 1 85 ? 13.394 -1.477 -20.208 1.00 89.06 85 THR A C 1
ATOM 685 O O . THR A 1 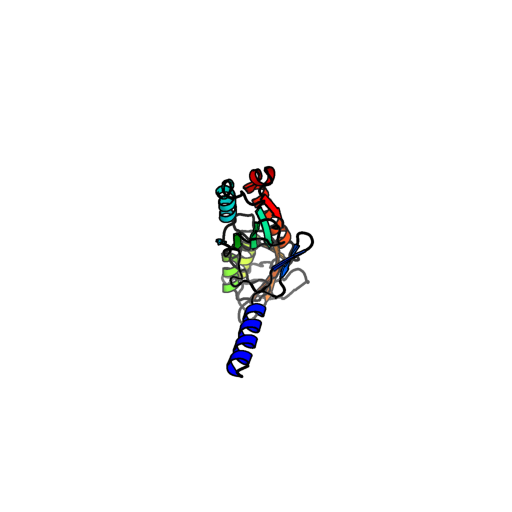85 ? 13.476 -2.370 -19.355 1.00 89.06 85 THR A O 1
ATOM 688 N N . GLU A 1 86 ? 13.096 -1.752 -21.476 1.00 88.31 86 GLU A N 1
ATOM 689 C CA . GLU A 1 86 ? 13.078 -3.129 -21.958 1.00 88.31 86 GLU A CA 1
ATOM 690 C C . GLU A 1 86 ? 14.456 -3.813 -21.833 1.00 88.31 86 GLU A C 1
ATOM 692 O O . GLU A 1 86 ? 15.468 -3.209 -21.454 1.00 88.31 86 GLU A O 1
ATOM 697 N N . LEU A 1 87 ? 14.469 -5.122 -22.092 1.00 86.88 87 LEU A N 1
ATOM 698 C CA . LEU A 1 87 ? 15.680 -5.932 -22.031 1.00 86.88 87 LEU A CA 1
ATOM 699 C C . LEU A 1 87 ? 16.659 -5.479 -23.124 1.00 86.88 87 LEU A C 1
ATOM 701 O O . LEU A 1 87 ? 16.332 -5.546 -24.307 1.00 86.88 87 LEU A O 1
ATOM 705 N N . ASN A 1 88 ? 17.859 -5.052 -22.737 1.00 81.69 88 ASN A N 1
ATOM 706 C CA . ASN A 1 88 ? 18.906 -4.688 -23.688 1.00 81.69 88 ASN A CA 1
ATOM 707 C C . ASN A 1 88 ? 19.574 -5.936 -24.313 1.00 81.69 88 ASN A C 1
ATOM 709 O O . ASN A 1 88 ? 19.303 -7.075 -23.921 1.00 81.69 88 ASN A O 1
ATOM 713 N N . SER A 1 89 ? 20.496 -5.731 -25.259 1.00 79.62 89 SER A N 1
ATOM 714 C CA . SER A 1 89 ? 21.235 -6.808 -25.944 1.00 79.62 89 SER A CA 1
ATOM 715 C C . SER A 1 89 ? 22.098 -7.681 -25.021 1.00 79.62 89 SER A C 1
ATOM 717 O O . SER A 1 89 ? 22.439 -8.803 -25.387 1.00 79.62 89 SER A O 1
ATOM 719 N N . GLU A 1 90 ? 22.422 -7.202 -23.818 1.00 78.88 90 GLU A N 1
ATOM 720 C CA . GLU A 1 90 ? 23.151 -7.946 -22.785 1.00 78.88 90 GLU A CA 1
ATOM 721 C C . GLU A 1 90 ? 22.225 -8.667 -21.790 1.00 78.88 90 GLU A C 1
ATOM 723 O O . GLU A 1 90 ? 22.700 -9.249 -20.814 1.00 78.88 90 GLU A O 1
ATOM 728 N N . GLY A 1 91 ? 20.903 -8.620 -21.982 1.00 80.31 91 GLY A N 1
ATOM 729 C CA . GLY A 1 91 ? 19.952 -9.229 -21.054 1.00 80.31 91 GLY A CA 1
ATOM 730 C C . GLY A 1 91 ? 19.740 -8.436 -19.757 1.00 80.31 91 GLY A C 1
ATOM 731 O O . GLY A 1 91 ? 19.289 -9.002 -18.761 1.00 80.31 91 GLY A O 1
ATOM 732 N N . LYS A 1 92 ? 20.056 -7.137 -19.738 1.00 81.69 92 LYS A N 1
ATOM 733 C CA . LYS A 1 92 ? 19.875 -6.243 -18.582 1.00 81.69 92 LYS A CA 1
ATOM 734 C C . LYS A 1 92 ? 18.702 -5.283 -18.797 1.00 81.69 92 LYS A C 1
ATOM 736 O O . LYS A 1 92 ? 18.357 -4.953 -19.928 1.00 81.69 92 LYS A O 1
ATOM 741 N N . ARG A 1 93 ? 18.114 -4.806 -17.696 1.00 86.25 93 ARG A N 1
ATOM 742 C CA . ARG A 1 93 ? 17.130 -3.709 -17.666 1.00 86.25 93 ARG A CA 1
ATOM 743 C C . ARG A 1 93 ? 17.658 -2.591 -16.778 1.00 86.25 93 ARG A C 1
ATOM 745 O O . ARG A 1 93 ? 18.250 -2.876 -15.736 1.00 86.25 93 ARG A O 1
ATOM 752 N N . CYS A 1 94 ? 17.421 -1.345 -17.162 1.00 86.94 94 CYS A N 1
ATOM 753 C CA . CYS A 1 94 ? 17.704 -0.193 -16.318 1.00 86.94 94 CYS A CA 1
ATOM 754 C C . CYS A 1 94 ? 16.450 0.178 -15.526 1.00 86.94 94 CYS A C 1
ATOM 756 O O . CYS A 1 94 ? 15.393 0.353 -16.125 1.00 86.94 94 CYS A O 1
ATOM 758 N N . LYS A 1 95 ? 16.562 0.322 -14.200 1.00 90.81 95 LYS A N 1
ATOM 759 C CA . LYS A 1 95 ? 15.498 0.886 -13.354 1.00 90.81 95 LYS A CA 1
ATOM 760 C C . LYS A 1 95 ? 15.649 2.405 -13.360 1.00 90.81 95 LYS A C 1
ATOM 762 O O . LYS A 1 95 ? 16.635 2.916 -12.844 1.00 90.81 95 LYS A O 1
ATOM 767 N N . LEU A 1 96 ? 14.709 3.102 -13.988 1.00 91.62 96 LEU A N 1
ATOM 768 C CA . LEU A 1 96 ? 14.744 4.557 -14.160 1.00 91.62 96 LEU A CA 1
ATOM 769 C C . LEU A 1 96 ? 14.101 5.268 -12.969 1.00 91.62 96 LEU A C 1
ATOM 771 O O . LEU A 1 96 ? 14.647 6.235 -12.444 1.00 91.62 96 LEU A O 1
ATOM 775 N N . MET A 1 97 ? 12.959 4.751 -12.518 1.00 94.31 97 MET A N 1
ATOM 776 C CA . MET A 1 97 ? 12.201 5.314 -11.407 1.00 94.31 97 MET A CA 1
ATOM 777 C C . MET A 1 97 ? 11.570 4.202 -10.572 1.00 94.31 97 MET A C 1
ATOM 779 O O . MET A 1 97 ? 11.199 3.145 -11.083 1.00 94.31 97 MET A O 1
ATOM 783 N N . GLN A 1 98 ? 11.445 4.451 -9.278 1.00 97.19 98 GLN A N 1
ATOM 784 C CA . GLN A 1 98 ? 10.676 3.658 -8.339 1.00 97.19 98 GLN A CA 1
ATOM 785 C C . GLN A 1 98 ? 9.730 4.583 -7.586 1.00 97.19 98 GLN A C 1
ATOM 787 O O . GLN A 1 98 ? 10.150 5.590 -7.017 1.00 97.19 98 GLN A O 1
ATOM 792 N N . THR A 1 99 ? 8.458 4.210 -7.553 1.00 97.75 99 THR A N 1
ATOM 793 C CA . THR A 1 99 ? 7.419 4.967 -6.873 1.00 97.75 99 THR A CA 1
ATOM 794 C C . THR A 1 99 ? 6.793 4.113 -5.781 1.00 97.75 99 THR A C 1
ATOM 796 O O . THR A 1 99 ? 6.347 2.990 -6.029 1.00 97.75 99 THR A O 1
ATOM 799 N N . SER A 1 100 ? 6.745 4.653 -4.563 1.00 97.62 100 SER A N 1
ATOM 800 C CA . SER A 1 100 ? 6.131 3.996 -3.406 1.00 97.62 100 SER A CA 1
ATOM 801 C C . SER A 1 100 ? 5.340 5.006 -2.574 1.00 97.62 100 SER A C 1
ATOM 803 O O . SER A 1 100 ? 5.897 6.036 -2.201 1.00 97.62 100 SER A O 1
ATOM 805 N N . PRO A 1 101 ? 4.067 4.753 -2.228 1.00 96.75 101 PRO A N 1
ATOM 806 C CA . PRO A 1 101 ? 3.222 5.771 -1.628 1.00 96.75 101 PRO A CA 1
ATOM 807 C C . PRO A 1 101 ? 3.565 5.987 -0.151 1.00 96.75 101 PRO A C 1
ATOM 809 O O . PRO A 1 101 ? 3.814 5.046 0.612 1.00 96.75 101 PRO A O 1
ATOM 812 N N . LYS A 1 102 ? 3.510 7.247 0.288 1.00 94.38 102 LYS A N 1
ATOM 813 C CA . LYS A 1 102 ? 3.577 7.620 1.707 1.00 94.38 102 LYS A CA 1
ATOM 814 C C . LYS A 1 102 ? 2.176 7.633 2.307 1.00 94.38 102 LYS A C 1
ATOM 816 O O . LYS A 1 102 ? 1.530 8.673 2.366 1.00 94.38 102 LYS A O 1
ATOM 821 N N . VAL A 1 103 ? 1.731 6.469 2.770 1.00 93.81 103 VAL A N 1
ATOM 822 C CA . VAL A 1 103 ? 0.418 6.293 3.406 1.00 93.81 103 VAL A CA 1
ATOM 823 C C . VAL A 1 103 ? 0.519 5.772 4.839 1.00 93.81 103 VAL A C 1
ATOM 825 O O . VAL A 1 103 ? 1.507 5.108 5.182 1.00 93.81 103 VAL A O 1
ATOM 828 N N . PRO A 1 104 ? -0.496 6.047 5.684 1.00 92.06 104 PRO A N 1
ATOM 829 C CA . PRO A 1 104 ? -0.628 5.418 6.991 1.00 92.06 104 PRO A CA 1
ATOM 830 C C . PRO A 1 104 ? -0.597 3.886 6.904 1.00 92.06 104 PRO A C 1
ATOM 832 O O . PRO A 1 104 ? -0.850 3.279 5.863 1.00 92.06 104 PRO A O 1
ATOM 835 N N . ARG A 1 105 ? -0.280 3.236 8.025 1.00 87.69 105 ARG A N 1
ATOM 836 C CA . ARG A 1 105 ? -0.305 1.774 8.139 1.00 87.69 105 ARG A CA 1
ATOM 837 C C . ARG A 1 105 ? -1.277 1.386 9.248 1.00 87.69 105 ARG A C 1
ATOM 839 O O . ARG A 1 105 ? -0.897 1.496 10.410 1.00 87.69 105 ARG A O 1
ATOM 846 N N . PRO A 1 106 ? -2.507 0.955 8.917 1.00 89.19 106 PRO A N 1
ATOM 847 C CA . PRO A 1 106 ? -3.435 0.498 9.940 1.00 89.19 106 PRO A CA 1
ATOM 848 C C . PRO A 1 106 ? -2.878 -0.752 10.632 1.00 89.19 106 PRO A C 1
ATOM 850 O O . PRO A 1 106 ? -2.446 -1.702 9.971 1.00 89.19 106 PRO A O 1
ATOM 853 N N . GLU A 1 107 ? -2.899 -0.764 11.963 1.00 90.56 107 GLU A N 1
ATOM 854 C CA . GLU A 1 107 ? -2.515 -1.928 12.762 1.00 90.56 107 GLU A CA 1
ATOM 855 C C . GLU A 1 107 ? -3.668 -2.941 12.805 1.00 90.56 107 GLU A C 1
ATOM 857 O O . GLU A 1 107 ? -4.527 -2.928 13.682 1.00 90.56 107 GLU A O 1
ATOM 862 N N . ILE A 1 108 ? -3.693 -3.845 11.828 1.00 91.81 108 ILE A N 1
ATOM 863 C CA . ILE A 1 108 ? -4.665 -4.943 11.765 1.00 91.81 108 ILE A CA 1
ATOM 864 C C . ILE A 1 108 ? -4.112 -6.176 12.491 1.00 91.81 108 ILE A C 1
ATOM 866 O O . ILE A 1 108 ? -2.904 -6.355 12.637 1.00 91.81 108 ILE A O 1
ATOM 870 N N . ASN A 1 109 ? -4.999 -7.070 12.926 1.00 91.94 109 ASN A N 1
ATOM 871 C CA . ASN A 1 109 ? -4.683 -8.347 13.567 1.00 91.94 109 ASN A CA 1
ATOM 872 C C . ASN A 1 109 ? -4.005 -8.232 14.940 1.00 91.94 109 ASN A C 1
ATOM 874 O O . ASN A 1 109 ? -3.581 -9.250 15.498 1.00 91.94 109 ASN A O 1
ATOM 878 N N . ARG A 1 110 ? -4.034 -7.048 15.559 1.00 93.50 110 ARG A N 1
ATOM 879 C CA . ARG A 1 110 ? -3.494 -6.786 16.895 1.00 93.50 110 ARG A CA 1
ATOM 880 C C . ARG A 1 110 ? -4.559 -6.197 17.822 1.00 93.50 110 ARG A C 1
ATOM 882 O O . ARG A 1 110 ? -5.430 -5.461 17.374 1.00 93.50 110 ARG A O 1
ATOM 889 N N . TRP A 1 111 ? -4.490 -6.561 19.100 1.00 93.44 111 TRP A N 1
ATOM 890 C CA . TRP A 1 111 ? -5.252 -5.887 20.150 1.00 93.44 111 TRP A CA 1
ATOM 891 C C . TRP A 1 111 ? -4.624 -4.530 20.460 1.00 93.44 111 TRP A C 1
ATOM 893 O O . TRP A 1 111 ? -3.398 -4.427 20.525 1.00 93.44 111 TRP A O 1
ATOM 903 N N . MET A 1 112 ? -5.463 -3.522 20.659 1.00 94.38 112 MET A N 1
ATOM 904 C CA . MET A 1 112 ? -5.056 -2.176 21.046 1.00 94.38 112 MET A CA 1
ATOM 905 C C . MET A 1 112 ? -6.061 -1.568 22.017 1.00 94.38 112 MET A C 1
ATOM 907 O O . MET A 1 112 ? -7.219 -1.990 22.070 1.00 94.38 112 MET A O 1
ATOM 911 N N . ASP A 1 113 ? -5.609 -0.583 22.782 1.00 93.19 113 ASP A N 1
ATOM 912 C CA . ASP A 1 113 ? -6.468 0.179 23.676 1.00 93.19 113 ASP A CA 1
ATOM 913 C C . ASP A 1 113 ? -7.469 1.051 22.897 1.00 93.19 113 ASP A C 1
ATOM 915 O O . ASP A 1 113 ? -7.373 1.248 21.681 1.00 93.19 113 ASP A O 1
ATOM 919 N N . GLN A 1 114 ? -8.452 1.566 23.628 1.00 90.94 114 GLN A N 1
ATOM 920 C CA . GLN A 1 114 ? -9.548 2.377 23.107 1.00 90.94 114 GLN A CA 1
ATOM 921 C C . GLN A 1 114 ? -9.091 3.620 22.336 1.00 90.94 114 GLN A C 1
ATOM 923 O O . GLN A 1 114 ? -9.622 3.899 21.261 1.00 90.94 114 GLN A O 1
ATOM 928 N N . GLU A 1 115 ? -8.124 4.369 22.866 1.00 93.19 115 GLU A N 1
ATOM 929 C CA . GLU A 1 115 ? -7.678 5.626 22.266 1.00 93.19 115 GLU A CA 1
ATOM 930 C C . GLU A 1 115 ? -6.897 5.349 20.981 1.00 93.19 115 GLU A C 1
ATOM 932 O O . GLU A 1 115 ? -7.225 5.903 19.927 1.00 93.19 115 GLU A O 1
ATOM 937 N N . SER A 1 116 ? -5.952 4.407 21.033 1.00 95.19 116 SER A N 1
ATOM 938 C CA . SER A 1 116 ? -5.212 3.946 19.856 1.00 95.19 116 SER A CA 1
ATOM 939 C C . SER A 1 116 ? -6.151 3.448 18.753 1.00 95.19 116 SER A C 1
ATOM 941 O O . SER A 1 116 ? -5.952 3.767 17.579 1.00 95.19 116 SER A O 1
ATOM 943 N N . PHE A 1 117 ? -7.211 2.716 19.115 1.00 95.19 117 PHE A N 1
ATOM 944 C CA . PHE A 1 117 ? -8.205 2.226 18.161 1.00 95.19 117 PHE A CA 1
ATOM 945 C C . PHE A 1 117 ? -8.979 3.355 17.476 1.00 95.19 117 PHE A C 1
ATOM 947 O O . PHE A 1 117 ? -9.128 3.353 16.251 1.00 95.19 117 PHE A O 1
ATOM 954 N N . ILE A 1 118 ? -9.453 4.335 18.249 1.00 95.19 118 ILE A N 1
ATOM 955 C CA . ILE A 1 118 ? -10.188 5.495 17.729 1.00 95.19 118 ILE A CA 1
ATOM 956 C C . ILE A 1 118 ? -9.298 6.313 16.787 1.00 95.19 118 ILE A C 1
ATOM 958 O O . ILE A 1 118 ? -9.724 6.637 15.676 1.00 95.19 118 ILE A O 1
ATOM 962 N N . ILE A 1 119 ? -8.053 6.592 17.190 1.00 96.31 119 ILE A N 1
ATOM 963 C CA . ILE A 1 119 ? -7.082 7.329 16.371 1.00 96.31 119 ILE A CA 1
ATOM 964 C C . ILE A 1 119 ? -6.787 6.564 15.080 1.00 96.31 119 ILE A C 1
ATOM 966 O O . ILE A 1 119 ? -6.816 7.152 13.999 1.00 96.31 119 ILE A O 1
ATOM 970 N N . MET A 1 120 ? -6.551 5.251 15.163 1.00 97.00 120 MET A N 1
ATOM 971 C CA . MET A 1 120 ? -6.306 4.420 13.986 1.00 97.00 120 MET A CA 1
ATOM 972 C C . MET A 1 120 ? -7.481 4.486 13.003 1.00 97.00 120 MET A C 1
ATOM 974 O O . MET A 1 120 ? -7.256 4.679 11.807 1.00 97.00 120 MET A O 1
ATOM 978 N N . LEU A 1 121 ? -8.724 4.354 13.482 1.00 96.56 121 LEU A N 1
ATOM 979 C CA . LEU A 1 121 ? -9.914 4.441 12.631 1.00 96.56 121 LEU A CA 1
ATOM 980 C C . LEU A 1 121 ? -10.020 5.792 11.918 1.00 96.56 121 LEU A C 1
ATOM 982 O O . LEU A 1 121 ? -10.324 5.824 10.729 1.00 96.56 121 LEU A O 1
ATOM 986 N N . GLN A 1 122 ? -9.758 6.894 12.622 1.00 95.88 122 GLN A N 1
ATOM 987 C CA . GLN A 1 122 ? -9.853 8.242 12.056 1.00 95.88 122 GLN A CA 1
ATOM 988 C C . GLN A 1 122 ? -8.706 8.569 11.092 1.00 95.88 122 GLN A C 1
ATOM 990 O O . GLN A 1 122 ? -8.927 9.230 10.082 1.00 95.88 122 GLN A O 1
ATOM 995 N N . ALA A 1 123 ? -7.488 8.110 11.386 1.00 95.56 123 ALA A N 1
ATOM 996 C CA . ALA A 1 123 ? -6.299 8.455 10.610 1.00 95.56 123 ALA A CA 1
ATOM 997 C C . ALA A 1 123 ? -6.073 7.541 9.397 1.00 95.56 123 ALA A C 1
ATOM 999 O O . ALA A 1 123 ? -5.495 7.972 8.401 1.00 95.56 123 ALA A O 1
ATOM 1000 N N . CYS A 1 124 ? -6.481 6.270 9.478 1.00 96.75 124 CYS A N 1
ATOM 1001 C CA . CYS A 1 124 ? -6.110 5.260 8.483 1.00 96.75 124 CYS A CA 1
ATOM 1002 C C . CYS A 1 124 ? -7.250 4.834 7.554 1.00 96.75 124 CYS A C 1
ATOM 1004 O O . CYS A 1 124 ? -6.970 4.122 6.593 1.00 96.75 124 CYS A O 1
ATOM 1006 N N . PHE A 1 125 ? -8.503 5.226 7.808 1.00 96.88 125 PHE A N 1
ATOM 1007 C CA . PHE A 1 125 ? -9.659 4.750 7.041 1.00 96.88 125 PHE A CA 1
ATOM 1008 C C . PHE A 1 125 ? -10.540 5.888 6.530 1.00 96.88 125 PHE A C 1
ATOM 1010 O O . PHE A 1 125 ? -10.823 6.846 7.250 1.00 96.88 125 PHE A O 1
ATOM 1017 N N . MET A 1 126 ? -11.033 5.733 5.300 1.00 96.44 126 MET A N 1
ATOM 1018 C CA . MET A 1 126 ? -12.012 6.638 4.697 1.00 96.44 126 MET A CA 1
ATOM 1019 C C . MET A 1 126 ? -13.354 6.629 5.432 1.00 96.44 126 MET A C 1
ATOM 1021 O O . MET A 1 126 ? -13.702 5.678 6.137 1.00 96.44 126 MET A O 1
ATOM 1025 N N . ASP A 1 127 ? -14.109 7.709 5.243 1.00 96.00 127 ASP A N 1
ATOM 1026 C CA . ASP A 1 127 ? -15.446 7.892 5.798 1.00 96.00 127 ASP A CA 1
ATOM 1027 C C . ASP A 1 127 ? -16.409 6.815 5.291 1.00 96.00 127 ASP A C 1
ATOM 1029 O O . ASP A 1 127 ? -16.590 6.633 4.090 1.00 96.00 127 ASP A O 1
ATOM 1033 N N . SER A 1 128 ? -17.026 6.087 6.226 1.00 95.31 128 SER A N 1
ATOM 1034 C CA . SER A 1 128 ? -18.082 5.115 5.943 1.00 95.31 128 SER A CA 1
ATOM 1035 C C . SER A 1 128 ? -19.045 4.979 7.124 1.00 95.31 128 SER A C 1
ATOM 1037 O O . SER A 1 128 ? -18.722 5.342 8.267 1.00 95.31 128 SER A O 1
ATOM 1039 N N . ASP A 1 129 ? -20.230 4.432 6.855 1.00 93.75 129 ASP A N 1
ATOM 1040 C CA . ASP A 1 129 ? -21.225 4.129 7.887 1.00 93.75 129 ASP A CA 1
ATOM 1041 C C . ASP A 1 129 ? -20.657 3.152 8.922 1.00 93.75 129 ASP A C 1
ATOM 1043 O O . ASP A 1 129 ? -20.722 3.413 10.124 1.00 93.75 129 ASP A O 1
ATOM 1047 N N . ASP A 1 130 ? -19.992 2.090 8.464 1.00 93.38 130 ASP A N 1
ATOM 1048 C CA . ASP A 1 130 ? -19.369 1.092 9.334 1.00 93.38 130 ASP A CA 1
ATOM 1049 C C . ASP A 1 130 ? -18.253 1.688 10.197 1.00 93.38 130 ASP A C 1
ATOM 1051 O O . ASP A 1 130 ? -18.193 1.419 11.399 1.00 93.38 130 ASP A O 1
ATOM 1055 N N . ARG A 1 131 ? -17.408 2.571 9.644 1.00 95.12 131 ARG A N 1
ATOM 1056 C CA . ARG A 1 131 ? -16.403 3.287 10.445 1.00 95.12 131 ARG A CA 1
ATOM 1057 C C . ARG A 1 131 ? -17.075 4.128 11.528 1.00 95.12 131 ARG A C 1
ATOM 1059 O O . ARG A 1 131 ? -16.620 4.157 12.670 1.00 95.12 131 ARG A O 1
ATOM 1066 N N . SER A 1 132 ? -18.171 4.799 11.183 1.00 92.31 132 SER A N 1
ATOM 1067 C CA . SER A 1 132 ? -18.934 5.632 12.115 1.00 92.31 132 SER A CA 1
ATOM 1068 C C . SER A 1 132 ? -19.579 4.803 13.230 1.00 92.31 132 SER A C 1
ATOM 1070 O O . SER A 1 132 ? -19.601 5.237 14.383 1.00 92.31 132 SER A O 1
ATOM 1072 N N . VAL A 1 133 ? -20.063 3.597 12.918 1.00 90.06 133 VAL A N 1
ATOM 1073 C CA . VAL A 1 133 ? -20.556 2.633 13.912 1.00 90.06 133 VAL A CA 1
ATOM 1074 C C . VAL A 1 133 ? -19.428 2.199 14.844 1.00 90.06 133 VAL A C 1
ATOM 1076 O O . VAL A 1 133 ? -19.601 2.262 16.060 1.00 90.06 133 VAL A O 1
ATOM 1079 N N . LEU A 1 134 ? -18.257 1.837 14.314 1.00 91.38 134 LEU A N 1
ATOM 1080 C CA . LEU A 1 134 ? -17.116 1.434 15.140 1.00 91.38 134 LEU A CA 1
ATOM 1081 C C . LEU A 1 134 ? -16.627 2.549 16.065 1.00 91.38 134 LEU A C 1
ATOM 1083 O O . LEU A 1 134 ? -16.339 2.279 17.227 1.00 91.38 134 LEU A O 1
ATOM 1087 N N . LEU A 1 135 ? -16.571 3.796 15.588 1.00 92.19 135 LEU A N 1
ATOM 1088 C CA . LEU A 1 135 ? -16.201 4.948 16.416 1.00 92.19 135 LEU A CA 1
ATOM 1089 C C . LEU A 1 135 ? -17.205 5.177 17.550 1.00 92.19 135 LEU A C 1
ATOM 1091 O O . LEU A 1 135 ? -16.804 5.448 18.679 1.00 92.19 135 LEU A O 1
ATOM 1095 N N . LYS A 1 136 ? -18.508 5.026 17.276 1.00 87.44 136 LYS A N 1
ATOM 1096 C CA . LYS A 1 136 ? -19.551 5.108 18.310 1.00 87.44 136 LYS A CA 1
ATOM 1097 C C . LYS A 1 136 ? -19.420 3.982 19.326 1.00 87.44 136 LYS A C 1
ATOM 1099 O O . LYS A 1 136 ? -19.544 4.243 20.518 1.00 87.44 136 LYS A O 1
ATOM 1104 N N . VAL A 1 137 ? -19.175 2.753 18.875 1.00 84.94 137 VAL A N 1
ATOM 1105 C CA . VAL A 1 137 ? -18.959 1.611 19.769 1.00 84.94 137 VAL A CA 1
ATOM 1106 C C . VAL A 1 137 ? -17.728 1.870 20.632 1.00 84.94 137 VAL A C 1
ATOM 1108 O O . VAL A 1 137 ? -17.848 1.944 21.849 1.00 84.94 137 VAL A O 1
ATOM 1111 N N . ALA A 1 138 ? -16.570 2.103 20.017 1.00 88.19 138 ALA A N 1
ATOM 1112 C CA . ALA A 1 138 ? -15.320 2.325 20.729 1.00 88.19 138 ALA A CA 1
ATOM 1113 C C . ALA A 1 138 ? -15.394 3.520 21.684 1.00 88.19 138 ALA A C 1
ATOM 1115 O O . ALA A 1 138 ? -14.892 3.414 22.790 1.00 88.19 138 ALA A O 1
ATOM 1116 N N . GLY A 1 139 ? -16.060 4.619 21.323 1.00 85.50 139 GLY A N 1
ATOM 1117 C CA . GLY A 1 139 ? -16.182 5.804 22.180 1.00 85.50 139 GLY A CA 1
ATOM 1118 C C . GLY A 1 139 ? -17.121 5.654 23.384 1.00 85.50 139 GLY A C 1
ATOM 1119 O O . GLY A 1 139 ? -17.027 6.452 24.309 1.00 85.50 139 GLY A O 1
ATOM 1120 N N . ASN A 1 140 ? -18.017 4.660 23.393 1.00 80.62 140 ASN A N 1
ATOM 1121 C CA . ASN A 1 140 ? -19.003 4.473 24.469 1.00 80.62 140 ASN A CA 1
ATOM 1122 C C . ASN A 1 140 ? -18.731 3.255 25.366 1.00 80.62 140 ASN A C 1
ATOM 1124 O O . ASN A 1 140 ? -19.422 3.079 26.368 1.00 80.62 140 ASN A O 1
ATOM 1128 N N . VAL A 1 141 ? -17.773 2.391 25.018 1.00 76.88 141 VAL A N 1
ATOM 1129 C CA . VAL A 1 141 ? -17.413 1.232 25.849 1.00 76.88 141 VAL A CA 1
ATOM 1130 C C . VAL A 1 141 ? -16.643 1.702 27.087 1.00 76.88 141 VAL A C 1
ATOM 1132 O O . VAL A 1 141 ? -15.611 2.355 26.973 1.00 76.88 141 VAL A O 1
ATOM 1135 N N . GLU A 1 142 ? -17.124 1.315 28.270 1.00 67.00 142 GLU A N 1
ATOM 1136 C CA . GLU A 1 142 ? -16.440 1.497 29.559 1.00 67.00 142 GLU A CA 1
ATOM 1137 C C . GLU A 1 142 ? -16.009 0.138 30.154 1.00 67.00 142 GLU A C 1
ATOM 1139 O O . GLU A 1 142 ? -16.530 -0.919 29.793 1.00 67.00 142 GLU A O 1
ATOM 1144 N N . SER A 1 143 ? -15.061 0.133 31.096 1.00 58.44 143 SER A N 1
ATOM 1145 C CA . SER A 1 143 ? -14.678 -1.089 31.828 1.00 58.44 143 SER A CA 1
ATOM 1146 C C . SER A 1 143 ? -15.871 -1.631 32.640 1.00 58.44 143 SER A C 1
ATOM 1148 O O . SER A 1 143 ? -16.612 -0.855 33.246 1.00 58.44 143 SER A O 1
ATOM 1150 N N . LYS A 1 144 ? -16.079 -2.961 32.671 1.00 55.25 144 LYS A N 1
ATOM 1151 C CA . LYS A 1 144 ? -17.234 -3.664 33.305 1.00 55.25 144 LYS A CA 1
ATOM 1152 C C . LYS A 1 144 ? -18.594 -3.480 32.627 1.00 55.25 144 LYS A C 1
ATOM 1154 O O . LYS A 1 144 ? -19.621 -3.937 33.148 1.00 55.25 144 LYS A O 1
ATOM 1159 N N . THR A 1 145 ? -18.612 -2.834 31.471 1.00 52.66 145 THR A N 1
ATOM 1160 C CA . THR A 1 145 ? -19.819 -2.654 30.675 1.00 52.66 145 THR A CA 1
ATOM 1161 C C . THR A 1 145 ? -20.121 -3.868 29.799 1.00 52.66 145 THR A C 1
ATOM 1163 O O . THR A 1 145 ? -21.293 -4.138 29.562 1.00 52.66 145 THR A O 1
ATOM 1166 N N . VAL A 1 146 ? -19.115 -4.672 29.435 1.00 54.25 146 VAL A N 1
ATOM 1167 C CA . VAL A 1 146 ? -19.267 -5.906 28.644 1.00 54.25 146 VAL A CA 1
ATOM 1168 C C . VAL A 1 146 ? -19.923 -7.011 29.487 1.00 54.25 146 VAL A C 1
ATOM 1170 O O . VAL A 1 146 ? -19.308 -7.994 29.894 1.00 54.25 146 VAL A O 1
ATOM 1173 N N . LYS A 1 147 ? -21.206 -6.843 29.810 1.00 46.53 147 LYS A N 1
ATOM 1174 C CA . LYS A 1 147 ? -22.029 -7.895 30.399 1.00 46.53 147 LYS A CA 1
ATOM 1175 C C . LYS A 1 147 ? -22.595 -8.734 29.263 1.00 46.53 147 LYS A C 1
ATOM 1177 O O . LYS A 1 147 ? -23.292 -8.206 28.402 1.00 46.53 147 LYS A O 1
ATOM 1182 N N . SER A 1 148 ? -22.345 -10.040 29.347 1.00 48.16 148 SER A N 1
ATOM 1183 C CA . SER A 1 148 ? -22.788 -11.103 28.427 1.00 48.16 148 SER A CA 1
ATOM 1184 C C . SER A 1 148 ? -21.849 -11.315 27.236 1.00 48.16 148 SER A C 1
ATOM 1186 O O . SER A 1 148 ? -22.108 -10.834 26.146 1.00 48.16 148 SER A O 1
ATOM 1188 N N . TYR A 1 149 ? -20.768 -12.079 27.430 1.00 50.50 149 TYR A N 1
ATOM 1189 C CA . TYR A 1 149 ? -19.981 -12.617 26.314 1.00 50.50 149 TYR A CA 1
ATOM 1190 C C . TYR A 1 149 ? -20.775 -13.770 25.677 1.00 50.50 149 TYR A C 1
ATOM 1192 O O . TYR A 1 149 ? -20.694 -14.915 26.119 1.00 50.50 149 TYR A O 1
ATOM 1200 N N . GLY A 1 150 ? -21.617 -13.447 24.697 1.00 53.25 150 GLY A N 1
ATOM 1201 C CA . GLY A 1 150 ? -22.198 -14.414 23.769 1.00 53.25 150 GLY A CA 1
ATOM 1202 C C . GLY A 1 150 ? -21.475 -14.282 22.435 1.00 53.25 150 GLY A C 1
ATOM 1203 O O . GLY A 1 150 ? -21.661 -13.281 21.747 1.00 53.25 150 GLY A O 1
ATOM 1204 N N . ASP A 1 151 ? -20.618 -15.248 22.106 1.00 54.41 151 ASP A N 1
ATOM 1205 C CA . ASP A 1 151 ? -19.973 -15.362 20.794 1.00 54.41 151 ASP A CA 1
ATOM 1206 C C . ASP A 1 151 ? -20.607 -16.559 20.084 1.00 54.41 151 ASP A C 1
ATOM 1208 O O . ASP A 1 151 ? -20.429 -17.701 20.508 1.00 54.41 151 ASP A O 1
ATOM 1212 N N . ASP A 1 152 ? -21.403 -16.301 19.049 1.00 60.22 152 ASP A N 1
ATOM 1213 C CA . ASP A 1 152 ? -22.034 -17.352 18.239 1.00 60.22 152 ASP A CA 1
ATOM 1214 C C . ASP A 1 152 ? -21.140 -17.794 17.062 1.00 60.22 152 ASP A C 1
ATOM 1216 O O . ASP A 1 152 ? -21.572 -18.538 16.181 1.00 60.22 152 ASP A O 1
ATOM 1220 N N . GLY A 1 153 ? -19.880 -17.337 17.044 1.00 56.94 153 GLY A N 1
ATOM 1221 C CA . GLY A 1 153 ? -18.923 -17.569 15.968 1.00 56.94 153 GLY A CA 1
ATOM 1222 C C . GLY A 1 153 ? -19.014 -16.557 14.822 1.00 56.94 153 GLY A C 1
ATOM 1223 O O . GLY A 1 153 ? -18.110 -16.527 13.985 1.00 56.94 153 GLY A O 1
ATOM 1224 N N . VAL A 1 154 ? -20.039 -15.696 14.785 1.00 58.06 154 VAL A N 1
ATOM 1225 C CA . VAL A 1 154 ? -20.272 -14.704 13.716 1.00 58.06 154 VAL A CA 1
ATOM 1226 C C . VAL A 1 154 ? -20.422 -13.286 14.274 1.00 58.06 154 VAL A C 1
ATOM 1228 O O . VAL A 1 154 ? -19.869 -12.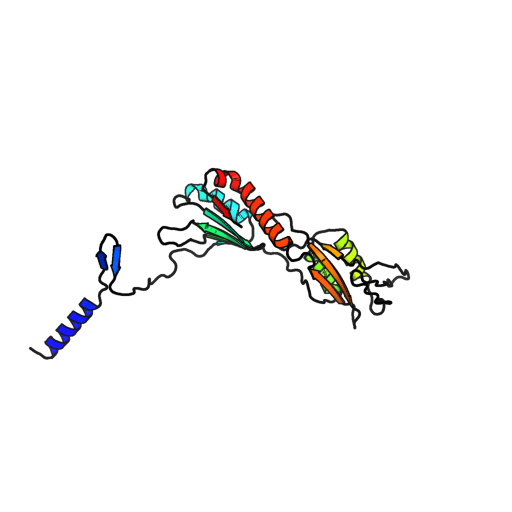343 13.708 1.00 58.06 154 VAL A O 1
ATOM 1231 N N . THR A 1 155 ? -21.119 -13.128 15.394 1.00 56.47 155 THR A N 1
ATOM 1232 C CA . THR A 1 155 ? -21.378 -11.865 16.082 1.00 56.47 155 THR A CA 1
ATOM 1233 C C . THR A 1 155 ? -20.967 -11.955 17.548 1.00 56.47 155 THR A C 1
ATOM 1235 O O . THR A 1 155 ? -21.006 -13.017 18.168 1.00 56.47 155 THR A O 1
ATOM 1238 N N . GLN A 1 156 ? -20.548 -10.821 18.109 1.00 56.72 156 GLN A N 1
ATOM 1239 C CA . GLN A 1 156 ? -20.399 -10.670 19.552 1.00 56.72 156 GLN A CA 1
ATOM 1240 C C . GLN A 1 156 ? -21.545 -9.812 20.057 1.00 56.72 156 GLN A C 1
ATOM 1242 O O . GLN A 1 156 ? -21.717 -8.674 19.630 1.00 56.72 156 GLN A O 1
ATOM 1247 N N . GLN A 1 157 ? -22.331 -10.342 20.987 1.00 54.41 157 GLN A N 1
ATOM 1248 C CA . GLN A 1 157 ? -23.225 -9.491 21.756 1.00 54.41 157 GLN A CA 1
ATOM 1249 C C . GLN A 1 157 ? -22.389 -8.804 22.836 1.00 54.41 157 GLN A C 1
ATOM 1251 O O . GLN A 1 157 ? -21.810 -9.471 23.685 1.00 54.41 157 GLN A O 1
ATOM 1256 N N . ALA A 1 158 ? -22.301 -7.475 22.803 1.00 52.22 158 ALA A N 1
ATOM 1257 C CA . ALA A 1 158 ? -21.809 -6.692 23.930 1.00 52.22 158 ALA A CA 1
ATOM 1258 C C . ALA A 1 158 ? -22.871 -5.648 24.270 1.00 52.22 158 ALA A C 1
ATOM 1260 O O . ALA A 1 158 ? -23.242 -4.836 23.431 1.00 52.22 158 ALA A O 1
ATOM 1261 N N . THR A 1 159 ? -23.395 -5.684 25.492 1.00 51.81 159 THR A N 1
ATOM 1262 C CA . THR A 1 159 ? -24.260 -4.608 25.993 1.00 51.81 159 THR A CA 1
ATOM 1263 C C . THR A 1 159 ? -23.375 -3.430 26.386 1.00 51.81 159 THR A C 1
ATOM 1265 O O . THR A 1 159 ? -22.435 -3.631 27.148 1.00 51.81 159 THR A O 1
ATOM 1268 N N . ILE A 1 160 ? -23.645 -2.214 25.897 1.00 55.12 160 ILE A N 1
ATOM 1269 C CA . ILE A 1 160 ? -22.857 -1.022 26.244 1.00 55.12 160 ILE A CA 1
ATOM 1270 C C . ILE A 1 160 ? -23.670 -0.079 27.147 1.00 55.12 160 ILE A C 1
ATOM 1272 O O . ILE A 1 160 ? -24.642 0.541 26.734 1.00 55.12 160 ILE A O 1
ATOM 1276 N N . LYS A 1 161 ? -23.265 0.046 28.412 1.00 49.53 161 LYS A N 1
ATOM 1277 C CA . LYS A 1 161 ? -23.677 1.091 29.343 1.00 49.53 161 LYS A CA 1
ATOM 1278 C C . LYS A 1 161 ? -22.889 2.356 29.020 1.00 49.53 161 LYS A C 1
ATOM 1280 O O . LYS A 1 161 ? -21.696 2.419 29.288 1.00 49.53 161 LYS A O 1
ATOM 1285 N N . SER A 1 162 ? -23.569 3.341 28.450 1.00 45.75 162 SER A N 1
ATOM 1286 C CA . SER A 1 162 ? -23.047 4.700 28.318 1.00 45.75 162 SER A CA 1
ATOM 1287 C C . SER A 1 162 ? -23.029 5.382 29.694 1.00 45.75 162 SER A C 1
ATOM 1289 O O . SER A 1 162 ? -24.012 5.287 30.437 1.00 45.75 162 SER A O 1
ATOM 1291 N N . GLY A 1 163 ? -21.947 6.096 30.026 1.00 40.66 163 GLY A N 1
ATOM 1292 C CA . GLY A 1 163 ? -21.769 6.844 31.279 1.00 40.66 163 GLY A CA 1
ATOM 1293 C C . GLY A 1 163 ? -22.798 7.955 31.558 1.00 40.66 163 GLY A C 1
ATOM 1294 O O . GLY A 1 163 ? -22.809 8.523 32.649 1.00 40.66 163 GLY A O 1
ATOM 1295 N N . ILE A 1 164 ? -23.717 8.248 30.629 1.00 37.81 164 ILE A N 1
ATOM 1296 C CA . ILE A 1 164 ? -24.852 9.161 30.836 1.00 37.81 164 ILE A CA 1
ATOM 1297 C C . ILE A 1 164 ? -26.143 8.344 30.832 1.00 37.81 164 ILE A C 1
ATOM 1299 O O . ILE A 1 164 ? -26.758 8.227 29.785 1.00 37.81 164 ILE A O 1
ATOM 1303 N N . ALA A 1 165 ? -26.533 7.776 31.983 1.00 39.22 165 ALA A N 1
ATOM 1304 C CA . ALA A 1 165 ? -27.874 7.284 32.380 1.00 39.22 165 ALA A CA 1
ATOM 1305 C C . ALA A 1 165 ? -28.787 6.561 31.343 1.00 39.22 165 ALA A C 1
ATOM 1307 O O . ALA A 1 165 ? -29.956 6.310 31.629 1.00 39.22 165 ALA A O 1
ATOM 1308 N N . SER A 1 166 ? -28.277 6.186 30.173 1.00 42.94 166 SER A N 1
ATOM 1309 C CA . SER A 1 166 ? -28.996 5.669 29.015 1.00 42.94 166 SER A CA 1
ATOM 1310 C C . SER A 1 166 ? -28.331 4.363 28.615 1.00 42.94 166 SER A C 1
ATOM 1312 O O . SER A 1 166 ? -27.274 4.332 27.983 1.00 42.94 166 SER A O 1
ATOM 1314 N N . LEU A 1 167 ? -28.949 3.262 29.033 1.00 46.00 167 LEU A N 1
ATOM 1315 C CA . LEU A 1 167 ? -28.638 1.935 28.521 1.00 46.00 167 LEU A CA 1
ATOM 1316 C C . LEU A 1 167 ? -29.100 1.911 27.066 1.00 46.00 167 LEU A C 1
ATOM 1318 O O . LEU A 1 167 ? -30.296 1.839 26.801 1.00 46.00 167 LEU A O 1
ATOM 1322 N N . THR A 1 168 ? -28.161 2.033 26.137 1.00 50.34 168 THR A N 1
ATOM 1323 C CA . THR A 1 168 ? -28.463 1.878 24.716 1.00 50.34 168 THR A CA 1
ATOM 1324 C C . THR A 1 168 ? -27.789 0.589 24.291 1.00 50.34 168 THR A C 1
ATOM 1326 O O . THR A 1 168 ? -26.563 0.509 24.297 1.00 50.34 168 THR A O 1
ATOM 1329 N N . ASP A 1 169 ? -28.579 -0.436 23.982 1.00 51.34 169 ASP A N 1
ATOM 1330 C CA . ASP A 1 169 ? -28.057 -1.708 23.492 1.00 51.34 169 ASP A CA 1
ATOM 1331 C C . ASP A 1 169 ? -27.464 -1.483 22.097 1.00 51.34 169 ASP A C 1
ATOM 1333 O O . ASP A 1 169 ? -28.172 -1.457 21.091 1.00 51.34 169 ASP A O 1
ATOM 1337 N N . VAL A 1 170 ? -26.154 -1.250 22.029 1.00 56.66 170 VAL A N 1
ATOM 1338 C CA . VAL A 1 170 ? -25.442 -1.140 20.756 1.00 56.66 170 VAL A CA 1
ATOM 1339 C C . VAL A 1 170 ? -24.940 -2.526 20.379 1.00 56.66 170 VAL A C 1
ATOM 1341 O O . VAL A 1 170 ? -24.017 -3.053 20.993 1.00 56.66 170 VAL A O 1
ATOM 1344 N N . ILE A 1 171 ? -25.558 -3.118 19.357 1.00 64.75 171 ILE A N 1
ATOM 1345 C CA . ILE A 1 171 ? -25.109 -4.385 18.776 1.00 64.75 171 ILE A CA 1
ATOM 1346 C C . ILE A 1 171 ? -23.727 -4.164 18.156 1.00 64.75 171 ILE A C 1
ATOM 1348 O O . ILE A 1 171 ? -23.559 -3.307 17.287 1.00 64.75 171 ILE A O 1
ATOM 1352 N N . VAL A 1 172 ? -22.737 -4.942 18.597 1.00 68.12 172 VAL A N 1
ATOM 1353 C CA . VAL A 1 172 ? -21.395 -4.914 18.012 1.00 68.12 172 VAL A CA 1
ATOM 1354 C C . VAL A 1 172 ? -21.458 -5.591 16.641 1.00 68.12 172 VAL A C 1
ATOM 1356 O O . VAL A 1 172 ? -21.860 -6.756 16.555 1.00 68.12 172 VAL A O 1
ATOM 1359 N N . PRO A 1 173 ? -21.080 -4.895 15.555 1.00 72.81 173 PRO A N 1
ATOM 1360 C CA . PRO A 1 173 ? -21.100 -5.496 14.232 1.00 72.81 173 PRO A CA 1
ATOM 1361 C C . PRO A 1 173 ? -20.047 -6.609 14.157 1.00 72.81 173 PRO A C 1
ATOM 1363 O O . PRO A 1 173 ? -18.883 -6.397 14.491 1.00 72.81 173 PRO A O 1
ATOM 1366 N N . GLY A 1 174 ? -20.456 -7.804 13.723 1.00 74.00 174 GLY A N 1
ATOM 1367 C CA . GLY A 1 174 ? -19.545 -8.945 13.579 1.00 74.00 174 GLY A CA 1
ATOM 1368 C C . GLY A 1 174 ? -18.564 -8.771 12.416 1.00 74.00 174 GLY A C 1
ATOM 1369 O O . GLY A 1 174 ? -17.359 -8.978 12.571 1.00 74.00 174 GLY A O 1
ATOM 1370 N N . ARG A 1 175 ? -19.079 -8.336 11.260 1.00 87.81 175 ARG A N 1
ATOM 1371 C CA . ARG A 1 175 ? -18.300 -7.932 10.084 1.00 87.81 175 ARG A CA 1
ATOM 1372 C C . ARG A 1 175 ? -18.602 -6.485 9.736 1.00 87.81 175 ARG A C 1
ATOM 1374 O O . ARG A 1 175 ? -19.739 -6.043 9.871 1.00 87.81 175 ARG A O 1
ATOM 1381 N N . VAL A 1 176 ? -17.578 -5.789 9.274 1.00 92.56 176 VAL A N 1
ATOM 1382 C CA . VAL A 1 176 ? -17.627 -4.393 8.845 1.00 92.56 176 VAL A CA 1
ATOM 1383 C C . VAL A 1 176 ? -16.828 -4.237 7.565 1.00 92.56 176 VAL A C 1
ATOM 1385 O O . VAL A 1 176 ? -15.803 -4.893 7.377 1.00 92.56 176 VAL A O 1
ATOM 1388 N N . LYS A 1 177 ? -17.280 -3.353 6.689 1.00 95.69 177 LYS A N 1
ATOM 1389 C CA . LYS A 1 177 ? -16.596 -2.991 5.460 1.00 95.69 177 LYS A CA 1
ATOM 1390 C C . LYS A 1 177 ? -15.913 -1.642 5.651 1.00 95.69 177 LYS A C 1
ATOM 1392 O O . LYS A 1 177 ? -16.556 -0.606 5.819 1.00 95.69 177 LYS A O 1
ATOM 1397 N N . LEU A 1 178 ? -14.586 -1.655 5.637 1.00 96.81 178 LEU A N 1
ATOM 1398 C CA . LEU A 1 178 ? -13.770 -0.457 5.813 1.00 96.81 178 LEU A CA 1
ATOM 1399 C C . LEU A 1 178 ? -12.846 -0.280 4.617 1.00 96.81 178 LEU A C 1
ATOM 1401 O O . LEU A 1 178 ? -12.426 -1.252 3.986 1.00 96.81 178 LEU A O 1
ATOM 1405 N N . THR A 1 179 ? -12.494 0.969 4.335 1.00 96.81 179 THR A N 1
ATOM 1406 C CA . THR A 1 179 ? -11.597 1.288 3.227 1.00 96.81 179 THR A CA 1
ATOM 1407 C C . THR A 1 179 ? -10.356 2.008 3.749 1.00 96.81 179 THR A C 1
ATOM 1409 O O . THR A 1 179 ? -10.414 3.209 4.020 1.00 96.81 179 THR A O 1
ATOM 1412 N N . PRO A 1 180 ? -9.251 1.278 3.976 1.00 96.31 180 PRO A N 1
ATOM 1413 C CA . PRO A 1 180 ? -8.016 1.861 4.487 1.00 96.31 180 PRO A CA 1
ATOM 1414 C C . PRO A 1 180 ? -7.240 2.627 3.409 1.00 96.31 180 PRO A C 1
ATOM 1416 O O . PRO A 1 180 ? -7.184 2.202 2.255 1.00 96.31 180 PRO A O 1
ATOM 1419 N N . TYR A 1 181 ? -6.538 3.685 3.816 1.00 95.50 181 TYR A N 1
ATOM 1420 C CA . TYR A 1 181 ? -5.486 4.311 3.016 1.00 95.50 181 TYR A CA 1
ATOM 1421 C C . TYR A 1 181 ? -4.251 3.412 3.032 1.00 95.50 181 TYR A C 1
ATOM 1423 O O . TYR A 1 181 ? -3.490 3.397 4.001 1.00 95.50 181 TYR A O 1
ATOM 1431 N N . ARG A 1 182 ? -4.076 2.602 1.987 1.00 93.38 182 ARG A N 1
ATOM 1432 C CA . ARG A 1 182 ? -2.983 1.615 1.928 1.00 93.38 182 ARG A CA 1
ATOM 1433 C C . ARG A 1 182 ? -2.378 1.417 0.542 1.00 93.38 182 ARG A C 1
ATOM 1435 O O . ARG A 1 182 ? -1.531 0.541 0.404 1.00 93.38 182 ARG A O 1
ATOM 1442 N N . THR A 1 183 ? -2.767 2.212 -0.447 1.00 95.12 183 THR A N 1
ATOM 1443 C CA . THR A 1 183 ? -2.112 2.298 -1.761 1.00 95.12 183 THR A CA 1
ATOM 1444 C C . THR A 1 183 ? -1.940 3.774 -2.150 1.00 95.12 183 THR A C 1
ATOM 1446 O O . THR A 1 183 ? -1.986 4.640 -1.280 1.00 95.12 183 THR A O 1
ATOM 1449 N N . PHE A 1 184 ? -1.678 4.075 -3.415 1.00 96.94 184 PHE A N 1
ATOM 1450 C CA . PHE A 1 184 ? -1.569 5.433 -3.943 1.00 96.94 184 PHE A CA 1
ATOM 1451 C C . PHE A 1 184 ? -2.897 6.177 -3.801 1.00 96.94 184 PHE A C 1
ATOM 1453 O O . PHE A 1 184 ? -3.947 5.595 -4.055 1.00 96.94 184 PHE A O 1
ATOM 1460 N N . LEU A 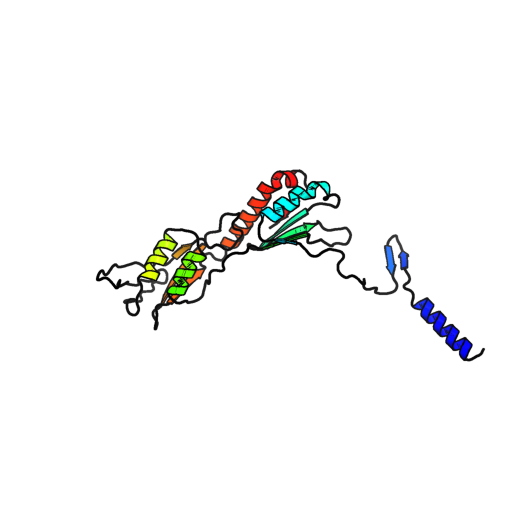1 185 ? -2.866 7.438 -3.367 1.00 95.31 185 LEU A N 1
ATOM 1461 C CA . LEU A 1 185 ? -4.087 8.230 -3.145 1.00 95.31 185 LEU A CA 1
ATOM 1462 C C . LEU A 1 185 ? -4.708 8.718 -4.460 1.00 95.31 185 LEU A C 1
ATOM 1464 O O . LEU A 1 185 ? -5.846 9.173 -4.468 1.00 95.31 185 LEU A O 1
ATOM 1468 N N . GLU A 1 186 ? -3.959 8.620 -5.556 1.00 96.62 186 GLU A N 1
ATOM 1469 C CA . GLU A 1 186 ? -4.394 8.946 -6.912 1.00 96.62 186 GLU A CA 1
ATOM 1470 C C . GLU A 1 186 ? -5.357 7.910 -7.514 1.00 96.62 186 GLU A C 1
ATOM 1472 O O . GLU A 1 186 ? -5.906 8.154 -8.586 1.00 96.62 186 GLU A O 1
ATOM 1477 N N . ILE A 1 187 ? -5.570 6.776 -6.838 1.00 96.06 187 ILE A N 1
ATOM 1478 C CA . ILE A 1 187 ? -6.529 5.738 -7.231 1.00 96.06 187 ILE A CA 1
ATOM 1479 C C . ILE A 1 187 ? -7.546 5.463 -6.123 1.00 96.06 187 ILE A C 1
ATOM 1481 O O . ILE A 1 187 ? -7.303 5.720 -4.934 1.00 96.06 187 ILE A O 1
ATOM 1485 N N . ASP A 1 188 ? -8.669 4.865 -6.511 1.00 94.62 188 ASP A N 1
ATOM 1486 C CA . ASP A 1 188 ? -9.684 4.424 -5.565 1.00 94.62 188 ASP A CA 1
ATOM 1487 C C . ASP A 1 188 ? -9.109 3.381 -4.599 1.00 94.62 188 ASP A C 1
ATOM 1489 O O . ASP A 1 188 ? -8.513 2.371 -4.984 1.00 94.62 188 ASP A O 1
ATOM 1493 N N . GLN A 1 189 ? -9.274 3.635 -3.298 1.00 95.19 189 GLN A N 1
ATOM 1494 C CA . GLN A 1 189 ? -8.758 2.724 -2.282 1.00 95.19 189 GLN A CA 1
ATOM 1495 C C . GLN A 1 189 ? -9.619 1.450 -2.226 1.00 95.19 189 GLN A C 1
ATOM 1497 O O . GLN A 1 189 ? -10.846 1.533 -2.110 1.00 95.19 189 GLN A O 1
ATOM 1502 N N . PRO A 1 190 ? -9.006 0.254 -2.219 1.00 94.62 190 PRO A N 1
ATOM 1503 C CA . PRO A 1 190 ? -9.749 -0.996 -2.199 1.00 94.62 190 PRO A CA 1
ATOM 1504 C C . PRO A 1 190 ? -10.362 -1.241 -0.819 1.00 94.62 190 PRO A C 1
ATOM 1506 O O . PRO A 1 190 ? -9.667 -1.267 0.206 1.00 94.62 190 PRO A O 1
ATOM 1509 N N . SER A 1 191 ? -11.674 -1.461 -0.798 1.00 94.88 191 SER A N 1
ATOM 1510 C CA . SER A 1 191 ? -12.431 -1.773 0.415 1.00 94.88 191 SER A CA 1
ATOM 1511 C C . SER A 1 191 ? -12.272 -3.242 0.816 1.00 94.88 191 SER A C 1
ATOM 1513 O O . SER A 1 191 ? -12.256 -4.115 -0.049 1.00 94.88 191 SER A O 1
ATOM 1515 N N . SER A 1 192 ? -12.197 -3.517 2.120 1.00 95.56 192 SER A N 1
ATOM 1516 C CA . SER A 1 192 ? -12.078 -4.872 2.675 1.00 95.56 192 SER A CA 1
ATOM 1517 C C . SER A 1 192 ? -13.115 -5.135 3.752 1.00 95.56 192 SER A C 1
ATOM 1519 O O . SER A 1 192 ? -13.549 -4.230 4.469 1.00 95.56 192 SER A O 1
ATOM 1521 N N . GLU A 1 193 ? -13.457 -6.410 3.907 1.00 94.88 193 GLU A N 1
ATOM 1522 C CA . GLU A 1 193 ? -14.169 -6.884 5.084 1.00 94.88 193 GLU A CA 1
ATOM 1523 C C . GLU A 1 193 ? -13.206 -7.095 6.252 1.00 94.88 193 GLU A C 1
ATOM 1525 O O . GLU A 1 193 ? -12.138 -7.697 6.110 1.00 94.88 193 GLU A O 1
ATOM 1530 N N . TYR A 1 194 ? -13.632 -6.653 7.430 1.00 94.25 194 TYR A N 1
ATOM 1531 C CA . TYR A 1 194 ? -12.951 -6.881 8.690 1.00 94.25 194 TYR A CA 1
ATOM 1532 C C . TYR A 1 194 ? -13.905 -7.506 9.699 1.00 94.25 194 TYR A C 1
ATOM 1534 O O . TYR A 1 194 ? -15.086 -7.170 9.756 1.00 94.25 194 TYR A O 1
ATOM 1542 N N . VAL A 1 195 ? -13.377 -8.394 10.534 1.00 92.12 195 VAL A N 1
ATOM 1543 C CA . VAL A 1 195 ? -14.055 -8.865 11.740 1.00 92.12 195 VAL A CA 1
ATOM 1544 C C . VAL A 1 195 ? -13.615 -7.985 12.900 1.00 92.12 195 VAL A C 1
ATOM 1546 O O . VAL A 1 195 ? -12.421 -7.884 13.192 1.00 92.12 195 VAL A O 1
ATOM 1549 N N . PHE A 1 196 ? -14.581 -7.357 13.562 1.00 90.44 196 PHE A N 1
ATOM 1550 C CA . PHE A 1 196 ? -14.338 -6.513 14.724 1.00 90.44 196 PHE A CA 1
ATOM 1551 C C . PHE A 1 196 ? -14.543 -7.310 16.011 1.00 90.44 196 PHE A C 1
ATOM 1553 O O . PHE A 1 196 ? -15.500 -8.071 16.142 1.00 90.44 196 PHE A O 1
ATOM 1560 N N . ARG A 1 197 ? -13.611 -7.174 16.957 1.00 86.62 197 ARG A N 1
ATOM 1561 C CA . ARG A 1 197 ? -13.641 -7.879 18.241 1.00 86.62 197 ARG A CA 1
ATOM 1562 C C . ARG A 1 197 ? -13.327 -6.927 19.380 1.00 86.62 197 ARG A C 1
ATOM 1564 O O . ARG A 1 197 ? -12.456 -6.065 19.258 1.00 86.62 197 ARG A O 1
ATOM 1571 N N . ILE A 1 198 ? -14.010 -7.153 20.497 1.00 85.31 198 ILE A N 1
ATOM 1572 C CA . ILE A 1 198 ? -13.800 -6.448 21.759 1.00 85.31 198 ILE A CA 1
ATOM 1573 C C . ILE A 1 198 ? -13.499 -7.498 22.828 1.00 85.31 198 ILE A C 1
ATOM 1575 O O . ILE A 1 198 ? -14.087 -8.587 22.839 1.00 85.31 198 ILE A O 1
ATOM 1579 N N . ARG A 1 199 ? -12.577 -7.193 23.735 1.00 83.06 199 ARG A N 1
ATOM 1580 C CA . ARG A 1 199 ? -12.382 -7.984 24.952 1.00 83.06 199 ARG A CA 1
ATOM 1581 C C . ARG A 1 199 ? -12.299 -7.078 26.169 1.00 83.06 199 ARG A C 1
ATOM 1583 O O . ARG A 1 199 ? -11.838 -5.943 26.074 1.00 83.06 199 ARG A O 1
ATOM 1590 N N . ASP A 1 200 ? -12.767 -7.607 27.292 1.00 75.44 200 ASP A N 1
ATOM 1591 C CA . ASP A 1 200 ? -12.682 -6.932 28.582 1.00 75.44 200 ASP A CA 1
ATOM 1592 C C . ASP A 1 200 ? -11.328 -7.233 29.240 1.00 75.44 200 ASP A C 1
ATOM 1594 O O . ASP A 1 200 ? -10.814 -8.353 29.153 1.00 75.44 200 ASP A O 1
ATOM 1598 N N . GLY A 1 201 ? -10.759 -6.217 29.879 1.00 69.56 201 GLY A N 1
ATOM 1599 C CA . GLY A 1 201 ? -9.447 -6.222 30.521 1.00 69.56 201 GLY A CA 1
ATOM 1600 C C . GLY A 1 201 ? -9.414 -5.197 31.656 1.00 69.56 201 GLY A C 1
ATOM 1601 O O . GLY A 1 201 ? -10.457 -4.823 32.189 1.00 69.56 201 GLY A O 1
ATOM 1602 N N . GLU A 1 202 ? -8.230 -4.711 32.040 1.00 76.44 202 GLU A N 1
ATOM 1603 C CA . GLU A 1 202 ? -8.146 -3.535 32.928 1.00 76.44 202 GLU A CA 1
ATOM 1604 C C . GLU A 1 202 ? -8.766 -2.303 32.244 1.00 76.44 202 GLU A C 1
ATOM 1606 O O . GLU A 1 202 ? -9.559 -1.571 32.839 1.00 76.44 202 GLU A O 1
ATOM 1611 N N . THR A 1 203 ? -8.496 -2.167 30.945 1.00 80.06 203 THR A N 1
ATOM 1612 C CA . THR A 1 203 ? -9.187 -1.290 29.999 1.00 80.06 203 THR A CA 1
ATOM 1613 C C . THR A 1 203 ? -9.769 -2.128 28.853 1.00 80.06 203 THR A C 1
ATOM 1615 O O . THR A 1 203 ? -9.265 -3.221 28.577 1.00 80.06 203 THR A O 1
ATOM 1618 N N . PRO A 1 204 ? -10.850 -1.669 28.193 1.00 84.69 204 PRO A N 1
ATOM 1619 C CA . PRO A 1 204 ? -11.379 -2.357 27.022 1.00 84.69 204 PRO A CA 1
ATOM 1620 C C . PRO A 1 204 ? -10.359 -2.329 25.879 1.00 84.69 204 PRO A C 1
ATOM 1622 O O . PRO A 1 204 ? -9.789 -1.284 25.558 1.00 84.69 204 PRO A O 1
ATOM 1625 N N . GLU A 1 205 ? -10.165 -3.482 25.243 1.00 90.25 205 GLU A N 1
ATOM 1626 C CA . GLU A 1 205 ? -9.277 -3.627 24.092 1.00 90.25 205 GLU A CA 1
ATOM 1627 C C . GLU A 1 205 ? -10.062 -4.016 22.841 1.00 90.25 205 GLU A C 1
ATOM 1629 O O . GLU A 1 205 ? -11.024 -4.792 22.879 1.00 90.25 205 GLU A O 1
ATOM 1634 N N . PHE A 1 206 ? -9.594 -3.503 21.710 1.00 91.44 206 PHE A N 1
ATOM 1635 C CA . PHE A 1 206 ? -10.246 -3.586 20.414 1.00 91.44 206 PHE A CA 1
ATOM 1636 C C . PHE A 1 206 ? -9.317 -4.222 19.392 1.00 91.44 206 PHE A C 1
ATOM 1638 O O . PHE A 1 206 ? -8.092 -4.102 19.473 1.00 91.44 206 PHE A O 1
ATOM 1645 N N . LYS A 1 207 ? -9.902 -4.913 18.416 1.00 92.25 207 LYS A N 1
ATOM 1646 C CA . LYS A 1 207 ? -9.155 -5.560 17.341 1.00 92.25 207 LYS A CA 1
ATOM 1647 C C . LYS A 1 207 ? -9.972 -5.604 16.058 1.00 92.25 207 LYS A C 1
ATOM 1649 O O . LYS A 1 207 ? -11.132 -6.010 16.073 1.00 92.25 207 LYS A O 1
ATOM 1654 N N . LEU A 1 208 ? -9.329 -5.268 14.941 1.00 94.62 208 LEU A N 1
ATOM 1655 C CA . LEU A 1 208 ? -9.803 -5.600 13.596 1.00 94.62 208 LEU A CA 1
ATOM 1656 C C . LEU A 1 208 ? -8.993 -6.771 13.048 1.00 94.62 208 LEU A C 1
ATOM 1658 O O . LEU A 1 208 ? -7.774 -6.827 13.215 1.00 94.62 208 LEU A O 1
ATOM 1662 N N . ILE A 1 209 ? -9.672 -7.705 12.396 1.00 93.12 209 ILE A N 1
ATOM 1663 C CA . ILE A 1 209 ? -9.071 -8.861 11.730 1.00 93.12 209 ILE A CA 1
ATOM 1664 C C . ILE A 1 209 ? -9.455 -8.794 10.259 1.00 93.12 209 ILE A C 1
ATOM 1666 O O . ILE A 1 209 ? -10.641 -8.704 9.956 1.00 93.12 209 ILE A O 1
ATOM 1670 N N . GLU A 1 210 ? -8.476 -8.824 9.355 1.00 93.25 210 GLU A N 1
ATOM 1671 C CA . GLU A 1 210 ? -8.747 -8.846 7.910 1.00 93.25 210 GLU A CA 1
ATOM 1672 C C . GLU A 1 210 ? -9.474 -10.146 7.541 1.00 93.25 210 GLU A C 1
ATOM 1674 O O . GLU A 1 210 ? -9.045 -11.237 7.923 1.00 93.25 210 GLU A O 1
ATOM 1679 N N . ALA A 1 211 ? -10.601 -10.024 6.840 1.00 92.75 211 ALA A N 1
ATOM 1680 C CA . ALA A 1 211 ? -11.521 -11.129 6.576 1.00 92.75 211 ALA A CA 1
ATOM 1681 C C . ALA A 1 211 ? -11.877 -11.281 5.089 1.00 92.75 211 ALA A C 1
ATOM 1683 O O . ALA A 1 211 ? -12.841 -11.974 4.764 1.00 92.75 211 ALA A O 1
ATOM 1684 N N . ASP A 1 212 ? -11.091 -10.667 4.201 1.00 91.31 212 ASP A N 1
ATOM 1685 C CA . ASP A 1 212 ? -11.290 -10.679 2.748 1.00 91.31 212 ASP A CA 1
ATOM 1686 C C . ASP A 1 212 ? -10.323 -11.613 1.991 1.00 91.31 212 ASP A C 1
ATOM 1688 O O . ASP A 1 212 ? -10.324 -11.655 0.761 1.00 91.31 212 ASP A O 1
ATOM 1692 N N . GLY A 1 213 ? -9.466 -12.342 2.714 1.00 89.94 213 GLY A N 1
ATOM 1693 C CA . GLY A 1 213 ? -8.496 -13.268 2.126 1.00 89.94 213 GLY A CA 1
ATOM 1694 C C . GLY A 1 213 ? -7.412 -12.599 1.272 1.00 89.94 213 GLY A C 1
ATOM 1695 O O . GLY A 1 213 ? -6.782 -13.278 0.466 1.00 89.94 213 GLY A O 1
ATOM 1696 N N . GLY A 1 214 ? -7.195 -11.287 1.416 1.00 90.31 214 GLY A N 1
ATOM 1697 C CA . GLY A 1 214 ? -6.241 -10.530 0.608 1.00 90.31 214 GLY A CA 1
ATOM 1698 C C . GLY A 1 214 ? -6.757 -10.155 -0.785 1.00 90.31 214 GLY A C 1
ATOM 1699 O O . GLY A 1 214 ? -5.968 -9.690 -1.609 1.00 90.31 214 GLY A O 1
ATOM 1700 N N . ALA A 1 215 ? -8.058 -10.326 -1.059 1.00 93.19 215 ALA A N 1
ATOM 1701 C CA . ALA A 1 215 ? -8.678 -9.973 -2.341 1.00 93.19 215 ALA A CA 1
ATOM 1702 C C . ALA A 1 215 ? -8.446 -8.501 -2.726 1.00 93.19 215 ALA A C 1
ATOM 1704 O O . ALA A 1 215 ? -8.293 -8.175 -3.905 1.00 93.19 215 ALA A O 1
ATOM 1705 N N . TRP A 1 216 ? -8.336 -7.619 -1.729 1.00 94.62 216 TRP A N 1
ATOM 1706 C CA . TRP A 1 216 ? -8.026 -6.208 -1.932 1.00 94.62 216 TRP A CA 1
ATOM 1707 C C . TRP A 1 216 ? -6.724 -5.951 -2.697 1.00 94.62 216 TRP A C 1
ATOM 1709 O O . TRP A 1 216 ? -6.623 -4.927 -3.366 1.00 94.62 216 TRP A O 1
ATOM 1719 N N . LYS A 1 217 ? -5.735 -6.854 -2.625 1.00 94.88 217 LYS A N 1
ATOM 1720 C CA . LYS A 1 217 ? -4.457 -6.688 -3.331 1.00 94.88 217 LYS A CA 1
ATOM 1721 C C . LYS A 1 217 ? -4.649 -6.765 -4.837 1.00 94.88 217 LYS A C 1
ATOM 1723 O O . LYS A 1 217 ? -4.155 -5.914 -5.560 1.00 94.88 217 LYS A O 1
ATOM 1728 N N . ILE A 1 218 ? -5.435 -7.736 -5.302 1.00 94.62 218 ILE A N 1
ATOM 1729 C CA . ILE A 1 218 ? -5.765 -7.881 -6.726 1.00 94.62 218 ILE A CA 1
ATOM 1730 C C . ILE A 1 218 ? -6.595 -6.690 -7.211 1.00 94.62 218 ILE A C 1
ATOM 1732 O O . ILE A 1 218 ? -6.360 -6.182 -8.307 1.00 94.62 218 ILE A O 1
ATOM 1736 N N . CYS A 1 219 ? -7.518 -6.201 -6.376 1.00 95.44 219 CYS A N 1
ATOM 1737 C CA . CYS A 1 219 ? -8.248 -4.965 -6.652 1.00 95.44 219 CYS A CA 1
ATOM 1738 C C . CYS A 1 219 ? -7.280 -3.785 -6.826 1.00 95.44 219 CYS A C 1
ATOM 1740 O O . CYS A 1 219 ? -7.346 -3.100 -7.837 1.00 95.44 219 CYS A O 1
ATOM 1742 N N . ALA A 1 220 ? -6.324 -3.602 -5.907 1.00 96.31 220 ALA A N 1
ATOM 1743 C CA . ALA A 1 220 ? -5.326 -2.533 -5.995 1.00 96.31 220 ALA A CA 1
ATOM 1744 C C . ALA A 1 220 ? -4.482 -2.621 -7.277 1.00 96.31 220 ALA A C 1
ATOM 1746 O O . ALA A 1 220 ? -4.300 -1.616 -7.954 1.00 96.31 220 ALA A O 1
ATOM 1747 N N . LEU A 1 221 ? -4.002 -3.817 -7.641 1.00 96.81 221 LEU A N 1
ATOM 1748 C CA . LEU A 1 221 ? -3.241 -4.028 -8.882 1.00 96.81 221 LEU A CA 1
ATOM 1749 C C . LEU A 1 221 ? -4.067 -3.686 -10.129 1.00 96.81 221 LEU A C 1
ATOM 1751 O O . LEU A 1 221 ? -3.544 -3.112 -11.084 1.00 96.81 221 LEU A O 1
ATOM 1755 N N . THR A 1 222 ? -5.361 -4.009 -10.112 1.00 96.25 222 THR A N 1
ATOM 1756 C CA . THR A 1 222 ? -6.291 -3.689 -11.204 1.00 96.25 222 THR A CA 1
ATOM 1757 C C . THR A 1 222 ? -6.510 -2.182 -11.331 1.00 96.25 222 THR A C 1
ATOM 1759 O O . THR A 1 222 ? -6.443 -1.654 -12.441 1.00 96.25 222 THR A O 1
ATOM 1762 N N . GLU A 1 223 ? -6.706 -1.479 -10.213 1.00 97.50 223 GLU A N 1
ATOM 1763 C CA . GLU A 1 223 ? -6.851 -0.018 -10.201 1.00 97.50 223 GLU A CA 1
ATOM 1764 C C . GLU A 1 223 ? -5.565 0.679 -10.668 1.00 97.50 223 GLU A C 1
ATOM 1766 O O . GLU A 1 223 ? -5.618 1.561 -11.522 1.00 97.50 223 GLU A O 1
ATOM 1771 N N . LEU A 1 224 ? -4.392 0.228 -10.206 1.00 98.06 224 LEU A N 1
ATOM 1772 C CA . LEU A 1 224 ? -3.099 0.752 -10.664 1.00 98.06 224 LEU A CA 1
ATOM 1773 C C . LEU A 1 224 ? -2.893 0.526 -12.164 1.00 98.06 224 LEU A C 1
ATOM 1775 O O . LEU A 1 224 ? -2.479 1.437 -12.880 1.00 98.06 224 LEU A O 1
ATOM 1779 N N . SER A 1 225 ? -3.215 -0.672 -12.655 1.00 97.44 225 SER A N 1
ATOM 1780 C CA . SER A 1 225 ? -3.109 -0.987 -14.083 1.00 97.44 225 SER A CA 1
ATOM 1781 C C . SER A 1 225 ? -4.029 -0.099 -14.910 1.00 97.44 225 SER A C 1
ATOM 1783 O O . SER A 1 225 ? -3.620 0.407 -15.953 1.00 97.44 225 SER A O 1
ATOM 1785 N N . SER A 1 226 ? -5.254 0.117 -14.432 1.00 97.56 226 SER A N 1
ATOM 1786 C CA . SER A 1 226 ? -6.249 0.956 -15.100 1.00 97.56 226 SER A CA 1
ATOM 1787 C C . SER A 1 226 ? -5.816 2.421 -15.130 1.00 97.56 226 SER A C 1
ATOM 1789 O O . SER A 1 226 ? -5.909 3.050 -16.182 1.00 97.56 226 SER A O 1
ATOM 1791 N N . TYR A 1 227 ? -5.262 2.929 -14.023 1.00 98.38 227 TYR A N 1
ATOM 1792 C CA . TYR A 1 227 ? -4.699 4.275 -13.933 1.00 98.38 227 TYR A CA 1
ATOM 1793 C C . TYR A 1 227 ? -3.636 4.515 -15.010 1.00 98.38 227 TYR A C 1
ATOM 1795 O O . TYR A 1 227 ? -3.771 5.432 -15.816 1.00 98.38 227 TYR A O 1
ATOM 1803 N N . PHE A 1 228 ? -2.614 3.655 -15.094 1.00 98.06 228 PHE A N 1
ATOM 1804 C CA . PHE A 1 228 ? -1.559 3.821 -16.098 1.00 98.06 228 PHE A CA 1
ATOM 1805 C C . PHE A 1 228 ? -2.053 3.586 -17.527 1.00 98.06 228 PHE A C 1
ATOM 1807 O O . PHE A 1 228 ? -1.624 4.295 -18.434 1.00 98.06 228 PHE A O 1
ATOM 1814 N N . CYS A 1 229 ? -2.956 2.624 -17.746 1.00 97.38 229 CYS A N 1
ATOM 1815 C CA . CYS A 1 229 ? -3.527 2.378 -19.073 1.00 97.38 229 CYS A CA 1
ATOM 1816 C C . CYS A 1 229 ? -4.297 3.587 -19.616 1.00 97.38 229 CYS A C 1
ATOM 1818 O O . CYS A 1 229 ? -4.284 3.808 -20.827 1.00 97.38 229 CYS A O 1
ATOM 1820 N N . GLU A 1 230 ? -4.971 4.349 -18.752 1.00 97.75 230 GLU A N 1
ATOM 1821 C CA . GLU A 1 230 ? -5.690 5.552 -19.173 1.00 97.75 230 GLU A CA 1
ATOM 1822 C C . GLU A 1 230 ? -4.760 6.770 -19.272 1.00 97.75 230 GLU A C 1
ATOM 1824 O O . GLU A 1 230 ? -4.796 7.473 -20.281 1.00 97.75 230 GLU A O 1
ATOM 1829 N N . GLU A 1 231 ? -3.871 6.983 -18.296 1.00 97.56 231 GLU A N 1
ATOM 1830 C CA . GLU A 1 231 ? -2.949 8.129 -18.282 1.00 97.56 231 GLU A CA 1
ATOM 1831 C C . GLU A 1 231 ? -1.879 8.085 -19.382 1.00 97.56 231 GLU A C 1
ATOM 1833 O O . GLU A 1 231 ? -1.449 9.144 -19.847 1.00 97.56 231 GLU A O 1
ATOM 1838 N N . LEU A 1 232 ? -1.455 6.883 -19.796 1.00 96.00 232 LEU A N 1
ATOM 1839 C CA . LEU A 1 232 ? -0.409 6.635 -20.805 1.00 96.00 232 LEU A CA 1
ATOM 1840 C C . LEU A 1 232 ? -0.967 5.997 -22.087 1.00 96.00 232 LEU A C 1
ATOM 1842 O O . LEU A 1 232 ? -0.280 5.282 -22.821 1.00 96.00 232 LEU A O 1
ATOM 1846 N N . LYS A 1 233 ? -2.258 6.202 -22.348 1.00 96.88 233 LYS A N 1
ATOM 1847 C CA . LYS A 1 233 ? -2.992 5.570 -23.450 1.00 96.88 233 LYS A CA 1
ATOM 1848 C C . LYS A 1 233 ? -2.377 5.834 -24.821 1.00 96.88 233 LYS A C 1
ATOM 1850 O O . LYS A 1 233 ? -2.395 4.953 -25.681 1.00 96.88 233 LYS A O 1
ATOM 1855 N N . GLU A 1 234 ? -1.869 7.040 -25.054 1.00 93.69 234 GLU A N 1
ATOM 1856 C CA . GLU A 1 234 ? -1.292 7.419 -26.345 1.00 93.69 234 GLU A CA 1
ATOM 1857 C C . GLU A 1 234 ? 0.102 6.807 -26.534 1.00 93.69 234 GLU A C 1
ATOM 1859 O O . GLU A 1 234 ? 0.394 6.268 -27.600 1.00 93.69 234 GLU A O 1
ATOM 1864 N N . GLU A 1 235 ? 0.924 6.787 -25.490 1.00 92.50 235 GLU A N 1
ATOM 1865 C CA . GLU A 1 235 ? 2.250 6.165 -25.454 1.00 92.50 235 GLU A CA 1
ATOM 1866 C C . GLU A 1 235 ? 2.149 4.640 -25.637 1.00 92.50 235 GLU A C 1
ATOM 1868 O O . GLU A 1 235 ? 2.916 4.035 -26.391 1.00 92.50 235 GLU A O 1
ATOM 1873 N N . ILE A 1 236 ? 1.139 4.008 -25.024 1.00 94.06 236 ILE A N 1
ATOM 1874 C CA . ILE A 1 236 ? 0.833 2.582 -25.215 1.00 94.06 236 ILE A CA 1
ATOM 1875 C C . ILE A 1 236 ? 0.410 2.306 -26.665 1.00 94.06 236 ILE A C 1
ATOM 1877 O O . ILE A 1 236 ? 0.885 1.345 -27.270 1.00 94.06 236 ILE A O 1
ATOM 1881 N N . LYS A 1 237 ? -0.445 3.150 -27.264 1.00 93.94 237 LYS A N 1
ATOM 1882 C CA . LYS A 1 237 ? -0.856 3.006 -28.677 1.00 93.94 237 LYS A CA 1
ATOM 1883 C C . LYS A 1 237 ? 0.313 3.157 -29.648 1.00 93.94 237 LYS A C 1
ATOM 1885 O O . LYS A 1 237 ? 0.351 2.448 -30.653 1.00 93.94 237 LYS A O 1
ATOM 1890 N N . LYS A 1 238 ? 1.251 4.065 -29.363 1.00 91.25 238 LYS A N 1
ATOM 1891 C CA . LYS A 1 238 ? 2.498 4.223 -30.130 1.00 91.25 238 LYS A CA 1
ATOM 1892 C C . LYS A 1 238 ? 3.465 3.052 -29.926 1.00 91.25 238 LYS A C 1
ATOM 1894 O O . LYS A 1 238 ? 4.384 2.876 -30.720 1.00 91.25 238 LYS A O 1
ATOM 1899 N N . GLY A 1 239 ? 3.239 2.235 -28.897 1.00 90.19 239 GLY A N 1
ATOM 1900 C CA . GLY A 1 239 ? 4.098 1.116 -28.531 1.00 90.19 239 GLY A CA 1
ATOM 1901 C C . GLY A 1 239 ? 5.361 1.542 -27.788 1.00 90.19 239 GLY A C 1
ATOM 1902 O O . GLY A 1 239 ? 6.293 0.751 -27.721 1.00 90.19 239 GLY A O 1
ATOM 1903 N N . GLU A 1 240 ? 5.401 2.759 -27.243 1.00 90.75 240 GLU A N 1
ATOM 1904 C CA . GLU A 1 240 ? 6.534 3.318 -26.490 1.00 90.75 240 GLU A CA 1
ATOM 1905 C C . GLU A 1 240 ? 6.556 2.801 -25.046 1.00 90.75 240 GLU A C 1
ATOM 1907 O O . GLU A 1 240 ? 7.625 2.628 -24.460 1.00 90.75 240 GLU A O 1
ATOM 1912 N N . VAL A 1 241 ? 5.376 2.505 -24.490 1.00 93.50 241 VAL A N 1
ATOM 1913 C CA . VAL A 1 241 ? 5.192 2.066 -23.102 1.00 93.50 241 VAL A CA 1
ATOM 1914 C C . VAL A 1 241 ? 4.424 0.749 -23.042 1.00 93.50 241 VAL A C 1
ATOM 1916 O O . VAL A 1 241 ? 3.456 0.530 -23.771 1.00 93.50 241 VAL A O 1
ATOM 1919 N N . ILE A 1 242 ? 4.838 -0.123 -22.127 1.00 94.75 242 ILE A N 1
ATOM 1920 C CA . ILE A 1 242 ? 4.131 -1.345 -21.743 1.00 94.75 242 ILE A CA 1
ATOM 1921 C C . ILE A 1 242 ? 3.816 -1.261 -20.251 1.00 94.75 242 ILE A C 1
ATOM 1923 O O . ILE A 1 242 ? 4.694 -0.939 -19.454 1.00 94.75 242 ILE A O 1
ATOM 1927 N N . VAL A 1 243 ? 2.585 -1.594 -19.869 1.00 96.69 243 VAL A N 1
ATOM 1928 C CA . VAL A 1 243 ? 2.174 -1.718 -18.464 1.00 96.69 243 VAL A CA 1
ATOM 1929 C C . VAL A 1 243 ? 2.025 -3.199 -18.130 1.00 96.69 243 VAL A C 1
ATOM 1931 O O . VAL A 1 243 ? 1.358 -3.931 -18.863 1.00 96.69 243 VAL A O 1
ATOM 1934 N N . ILE A 1 244 ? 2.657 -3.644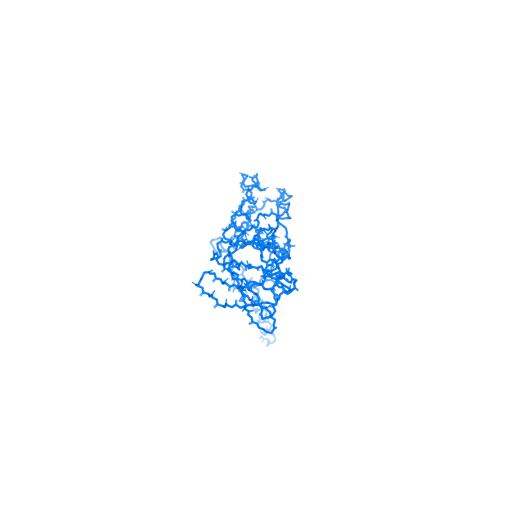 -17.046 1.00 95.50 244 ILE A N 1
ATOM 1935 C CA . ILE A 1 244 ? 2.541 -5.005 -16.506 1.00 95.50 244 ILE A CA 1
ATOM 1936 C C . ILE A 1 244 ? 2.269 -4.949 -14.998 1.00 95.50 244 ILE A C 1
ATOM 1938 O O . ILE A 1 244 ? 2.827 -4.098 -14.305 1.00 95.50 244 ILE A O 1
ATOM 1942 N N . ALA A 1 245 ? 1.430 -5.860 -14.509 1.00 90.69 245 ALA A N 1
ATOM 1943 C CA . ALA A 1 245 ? 1.071 -6.047 -13.102 1.00 90.69 245 ALA A CA 1
ATOM 1944 C C . ALA A 1 245 ? 1.064 -7.534 -12.739 1.00 90.69 245 ALA A C 1
ATOM 1946 O O . ALA A 1 245 ? 0.886 -8.356 -13.673 1.00 90.69 245 ALA A O 1
#

pLDDT: mean 83.51, std 15.64, range [37.81, 98.38]

Organism: NCBI:txid116085

Secondary structure (DSSP, 8-state):
--HHHHHHHHHHHHHHHHSPPEEEETTEEEESS-PPPS---SSPPPEEES-HHHHHHHHHHGGGT-TT--EEEEEEETTEEEEEEPP-TTS---EEEEE---------SS-EEHHHHHHHHHHHB---HHHHHHHHHHHH--TT--EEEEE-SS-EEEE-B-SSS-B---PBPSEEEE-B--S-TTSPPPPEEEEEEEE-SSS-EEEEEE-STTHHHHHHHHHHHHHHHHHTHHHHHHTSEEEE-

Sequence (245 aa):
MDLKDALKFITDLKEQADEPKVLEIDGKTYIDRNLTRYYKNDYPAALETYTLTSMVDYIKDLSDEIAAGRLVVHIESEKEVTLTTELNSEGKRCKLMQTSPKVPRPEINRWMDQESFIIMLQACFMDSDDRSVLLKVAGNVESKTVKSYGDDGVTQQATIKSGIASLTDVIVPGRVKLTPYRTFLEIDQPSSEYVFRIRDGETPEFKLIEADGGAWKICALTELSSYFCEELKEEIKKGEVIVIA

Radius of gyration: 30.98 Å; chains: 1; bounding box: 103×32×68 Å